Protein AF-A0A139TPR9-F1 (afdb_monomer)

Secondary structure (DSSP, 8-state):
-GGGGTHHHHHHHHHHH-TT-HHHHHHHHHTS--SSSS--HHHHHHHHHHHHHHHHHHHHHHHTTT----HHHHHHHHHHHHHHHHHHHHHHHS-----TTSB---HHHHHHHHHHHHHHHHHHH-SHHHHHHHHHHHHHHHHHHHHHSS-SSTTTSHHHHHHHHHS-B--TTSS--TTSHHHHHHHHHHHHHHHHHHHHHT-TTS-HHHHHHHHHHHHHHHHHHHHHHTTTS---GGGT-HHHHHHHHHHHHHHHHHHHIIIIIS---GGGHHHHHHHHTHHHHHHHHHHS-HHHHHHHHHHHHHTTSGGGHHHHHHHHHHHHHHHHHHHHHHTT-----

Solvent-accessible surface area (backbone atoms only — not comparable to full-atom values): 17329 Å² total; per-residue (Å²): 109,61,61,79,62,40,48,35,60,29,41,41,43,50,19,70,73,38,76,86,38,68,68,41,48,53,54,30,57,33,50,36,70,47,87,56,65,50,84,29,64,46,60,40,60,62,54,38,51,36,21,51,49,17,21,51,46,34,54,56,51,60,74,51,64,84,51,88,71,62,68,64,70,55,49,52,53,40,45,52,39,13,51,51,27,30,55,53,19,26,51,68,58,36,91,71,78,87,46,61,80,39,34,54,66,17,74,41,22,28,46,22,47,8,44,32,54,25,50,49,51,46,71,73,55,72,40,70,69,53,41,51,49,48,24,50,49,44,38,50,50,51,44,50,46,43,68,72,47,45,44,95,47,70,70,51,13,32,56,14,54,48,26,68,74,72,49,66,45,35,43,83,69,72,42,24,35,60,40,24,70,64,26,22,54,39,42,13,26,34,10,35,51,16,23,52,53,30,48,52,72,68,42,82,89,54,56,70,68,61,46,32,50,52,36,36,51,52,10,50,50,32,29,50,51,18,62,74,35,32,90,83,45,53,28,18,60,58,60,35,27,50,27,29,44,30,31,39,46,9,53,41,36,32,53,50,24,50,49,44,43,39,44,72,69,68,56,63,47,78,85,46,52,75,56,48,42,47,62,67,25,48,60,46,54,50,47,47,62,70,74,41,70,56,68,62,53,39,47,76,73,41,45,79,66,26,65,78,39,68,92,46,24,70,38,47,52,35,51,51,41,44,49,51,53,48,51,55,38,43,51,30,52,77,69,70,57,64,63,79,121

Foldseek 3Di:
DLLLLQVLVLLLLVCVLPVVDPVSVLVNVLSDDDPFFDDGVVLLPLLLLLLQLLLVVLVVCVVCVVPPDAVVVVLVVLLVQLVVQQVVQQVLQDVPPVDQAGFSQGSSNLSSLLLSLLSVQCRVVVDLVSLLVLLVVLQVVLQVCQVVQADSDLAGTPQLVQCVVPTGHAAPVRRHHLRDDSNSSLSNSSSSLSNSLSNLVPPPPDDLVRNLVVLLVQLVVLLVVLVVCCVPFTLGSSNSHSSVSSNSSSVSSNVVSVCCCCCVVVVVCPVCVLVVLCVQAVVVLNCCSRPPPLLVVLCVVCVVVLVVPVSCSSSVSSVSSSVVSSVVSVVCVVVVNGDDD

Nearest PDB structures (foldseek):
  8w4a-assembly1_A  TM=7.443E-01  e=6.075E-11  Homo sapiens
  8jkv-assembly1_A  TM=7.499E-01  e=1.733E-10  Homo sapiens
  8vli-assembly1_B  TM=7.394E-01  e=2.353E-10  Homo sapiens
  8vly-assembly1_A  TM=7.367E-01  e=3.059E-10  Homo sapiens
  8vlv-assembly1_A  TM=7.428E-01  e=8.355E-10  Homo sapiens

pLDDT: mean 93.17, std 5.67, range [60.12, 98.75]

Radius of gyration: 20.86 Å; Cα contacts (8 Å, |Δi|>4): 506; chains: 1; bounding box: 56×52×61 Å

Mean predicted aligned error: 4.45 Å

Structure (mmCIF, N/CA/C/O backbone):
data_AF-A0A139TPR9-F1
#
_entry.id   AF-A0A139TPR9-F1
#
loop_
_atom_site.group_PDB
_atom_site.id
_atom_site.type_symbol
_atom_site.label_atom_id
_atom_site.label_alt_id
_atom_site.label_comp_id
_atom_site.label_asym_id
_atom_site.label_entity_id
_atom_site.label_seq_id
_atom_site.pdbx_PDB_ins_code
_atom_site.Cartn_x
_atom_site.Cartn_y
_atom_site.Cartn_z
_atom_site.occupancy
_atom_site.B_iso_or_equiv
_atom_site.auth_seq_id
_atom_site.auth_comp_id
_atom_site.auth_asym_id
_atom_site.auth_atom_id
_atom_site.pdbx_PDB_model_num
ATOM 1 N N . MET A 1 1 ? -1.905 -8.421 -6.288 1.00 76.38 1 MET A N 1
ATOM 2 C CA . MET A 1 1 ? -0.798 -9.403 -6.343 1.00 76.38 1 MET A CA 1
ATOM 3 C C . MET A 1 1 ? -0.236 -9.608 -7.743 1.00 76.38 1 MET A C 1
ATOM 5 O O . MET A 1 1 ? 0.972 -9.638 -7.836 1.00 76.38 1 MET A O 1
ATOM 9 N N . LEU A 1 2 ? -1.039 -9.751 -8.812 1.00 84.88 2 LEU A N 1
ATOM 10 C CA . LEU A 1 2 ? -0.499 -10.003 -10.166 1.00 84.88 2 LEU A CA 1
ATOM 11 C C . LEU A 1 2 ? 0.538 -8.968 -10.622 1.00 84.88 2 LEU A C 1
ATOM 13 O O . LEU A 1 2 ? 1.541 -9.336 -11.213 1.00 84.88 2 LEU A O 1
ATOM 17 N N . VAL A 1 3 ? 0.319 -7.698 -10.279 1.00 85.38 3 VAL A N 1
ATOM 18 C CA . VAL A 1 3 ? 1.281 -6.616 -10.531 1.00 85.38 3 VAL A CA 1
ATOM 19 C C . VAL A 1 3 ? 2.642 -6.895 -9.883 1.00 85.38 3 VAL A C 1
ATOM 21 O O . VAL A 1 3 ? 3.656 -6.710 -10.526 1.00 85.38 3 VAL A O 1
ATOM 24 N N . ILE A 1 4 ? 2.674 -7.455 -8.670 1.00 79.81 4 ILE A N 1
ATOM 25 C CA . ILE A 1 4 ? 3.925 -7.836 -7.985 1.00 79.81 4 ILE A CA 1
ATOM 26 C C . ILE A 1 4 ? 4.607 -9.029 -8.675 1.00 79.81 4 ILE A C 1
ATOM 28 O O . ILE A 1 4 ? 5.814 -9.177 -8.571 1.00 79.81 4 ILE A O 1
ATOM 32 N N . LEU A 1 5 ? 3.849 -9.881 -9.374 1.00 84.44 5 LEU A N 1
ATOM 33 C CA . LEU A 1 5 ? 4.388 -11.051 -10.073 1.00 84.44 5 LEU A CA 1
ATOM 34 C C . LEU A 1 5 ? 4.932 -10.724 -11.477 1.00 84.44 5 LEU A C 1
ATOM 36 O O . LEU A 1 5 ? 5.440 -11.632 -12.132 1.00 84.44 5 LEU A O 1
ATOM 40 N N . GLY A 1 6 ? 4.808 -9.481 -11.961 1.00 86.00 6 GLY A N 1
ATOM 41 C CA . GLY A 1 6 ? 5.282 -9.076 -13.292 1.00 86.00 6 GLY A CA 1
ATOM 42 C C . GLY A 1 6 ? 4.187 -8.740 -14.314 1.00 86.00 6 GLY A C 1
ATOM 43 O O . GLY A 1 6 ? 4.447 -8.743 -15.518 1.00 86.00 6 GLY A O 1
ATOM 44 N N . LEU A 1 7 ? 2.940 -8.489 -13.885 1.00 91.12 7 LEU A N 1
ATOM 45 C CA . LEU A 1 7 ? 1.875 -8.042 -14.802 1.00 91.12 7 LEU A CA 1
ATOM 46 C C . LEU A 1 7 ? 2.172 -6.659 -15.402 1.00 91.12 7 LEU A C 1
ATOM 48 O O . LEU A 1 7 ? 1.801 -6.396 -16.542 1.00 91.12 7 LEU A O 1
ATOM 52 N N . ASP A 1 8 ? 2.846 -5.796 -14.651 1.00 90.81 8 ASP A N 1
ATOM 53 C CA . ASP A 1 8 ? 3.384 -4.523 -15.129 1.00 90.81 8 ASP A CA 1
ATOM 54 C C . ASP A 1 8 ? 4.324 -4.718 -16.325 1.00 90.81 8 ASP A C 1
ATOM 56 O O . ASP A 1 8 ? 4.101 -4.121 -17.378 1.00 90.81 8 ASP A O 1
ATOM 60 N N . ALA A 1 9 ? 5.300 -5.623 -16.204 1.00 91.25 9 ALA A N 1
ATOM 61 C CA . ALA A 1 9 ? 6.226 -5.951 -17.282 1.00 91.25 9 ALA A CA 1
ATOM 62 C C . ALA A 1 9 ? 5.492 -6.499 -18.516 1.00 91.25 9 ALA A C 1
ATOM 64 O O . ALA A 1 9 ? 5.776 -6.081 -19.637 1.00 91.25 9 ALA A O 1
ATOM 65 N N . LEU A 1 10 ? 4.501 -7.379 -18.324 1.00 93.94 10 LEU A N 1
ATOM 66 C CA . LEU A 1 10 ? 3.688 -7.897 -19.427 1.00 93.94 10 LEU A CA 1
ATOM 67 C C . LEU A 1 10 ? 2.938 -6.777 -20.167 1.00 93.94 10 LEU A C 1
ATOM 69 O O . LEU A 1 10 ? 2.945 -6.745 -21.394 1.00 93.94 10 LEU A O 1
ATOM 73 N N . ILE A 1 11 ? 2.302 -5.853 -19.442 1.00 93.50 11 ILE A N 1
ATOM 74 C CA . ILE A 1 11 ? 1.550 -4.742 -20.046 1.00 93.50 11 ILE A CA 1
ATOM 75 C C . ILE A 1 11 ? 2.491 -3.777 -20.780 1.00 93.50 11 ILE A C 1
ATOM 77 O O . ILE A 1 11 ? 2.164 -3.337 -21.882 1.00 93.50 11 ILE A O 1
ATOM 81 N N . LEU A 1 12 ? 3.663 -3.478 -20.211 1.00 92.88 12 LEU A N 1
ATOM 82 C CA . LEU A 1 12 ? 4.682 -2.636 -20.848 1.00 92.88 12 LEU A CA 1
ATOM 83 C C . LEU A 1 12 ? 5.183 -3.247 -22.164 1.00 92.88 12 LEU A C 1
ATOM 85 O O . LEU A 1 12 ? 5.274 -2.549 -23.173 1.00 92.88 12 LEU A O 1
ATOM 89 N N . LEU A 1 13 ? 5.453 -4.555 -22.173 1.00 93.62 13 LEU A N 1
ATOM 90 C CA . LEU A 1 13 ? 5.882 -5.278 -23.373 1.00 93.62 13 LEU A CA 1
ATOM 91 C C . LEU A 1 13 ? 4.759 -5.393 -24.411 1.00 93.62 13 LEU A C 1
ATOM 93 O O . LEU A 1 13 ? 5.006 -5.278 -25.605 1.00 93.62 13 LEU A O 1
ATOM 97 N N . LEU A 1 14 ? 3.506 -5.566 -23.988 1.00 93.12 14 LEU A N 1
ATOM 98 C CA . LEU A 1 14 ? 2.370 -5.535 -24.912 1.00 93.12 14 LEU A CA 1
ATOM 99 C C . LEU A 1 14 ? 2.231 -4.164 -25.582 1.00 93.12 14 LEU A C 1
ATOM 101 O O . LEU A 1 14 ? 2.041 -4.092 -26.796 1.00 93.12 14 LEU A O 1
ATOM 105 N N . ALA A 1 15 ? 2.369 -3.079 -24.820 1.00 92.81 15 ALA A N 1
ATOM 106 C CA . ALA A 1 15 ? 2.318 -1.729 -25.372 1.00 92.81 15 ALA A CA 1
ATOM 107 C C . ALA A 1 15 ? 3.458 -1.468 -26.372 1.00 92.81 15 ALA A C 1
ATOM 109 O O . ALA A 1 15 ? 3.211 -0.876 -27.422 1.00 92.81 15 ALA A O 1
ATOM 110 N N . SER A 1 16 ? 4.672 -1.974 -26.116 1.00 90.81 16 SER A N 1
ATOM 111 C CA . SER A 1 16 ? 5.797 -1.807 -27.049 1.00 90.81 16 SER A CA 1
ATOM 112 C C . SER A 1 16 ? 5.602 -2.548 -28.377 1.00 90.81 16 SER A C 1
ATOM 114 O O . SER A 1 16 ? 6.087 -2.079 -29.404 1.00 90.81 16 SER A O 1
ATOM 116 N N . THR A 1 17 ? 4.843 -3.652 -28.394 1.00 90.12 17 THR A N 1
ATOM 117 C CA . THR A 1 17 ? 4.495 -4.364 -29.641 1.00 90.12 17 THR A CA 1
ATOM 118 C C . THR A 1 17 ? 3.410 -3.674 -30.474 1.00 90.12 17 THR A C 1
ATOM 120 O O . THR A 1 17 ? 3.266 -3.972 -31.658 1.00 90.12 17 THR A O 1
ATOM 123 N N . ALA A 1 18 ? 2.648 -2.745 -29.889 1.00 89.50 18 ALA A N 1
ATOM 124 C CA . ALA A 1 18 ? 1.534 -2.067 -30.551 1.00 89.50 18 ALA A CA 1
ATOM 125 C C . ALA A 1 18 ? 1.497 -0.561 -30.215 1.00 89.50 18 ALA A C 1
ATOM 127 O O . ALA A 1 18 ? 0.523 -0.084 -29.622 1.00 89.50 18 ALA A O 1
ATOM 128 N N . PRO A 1 19 ? 2.512 0.223 -30.631 1.00 85.06 19 PRO A N 1
ATOM 129 C CA . PRO A 1 19 ? 2.660 1.626 -30.231 1.00 85.06 19 PRO A CA 1
ATOM 130 C C . PRO A 1 19 ? 1.518 2.532 -30.716 1.00 85.06 19 PRO A C 1
ATOM 132 O O . PRO A 1 19 ? 1.252 3.561 -30.103 1.00 85.06 19 PRO A O 1
ATOM 135 N N . GLY A 1 20 ? 0.800 2.151 -31.779 1.00 88.56 20 GLY A N 1
ATOM 136 C CA . GLY A 1 20 ? -0.383 2.877 -32.258 1.00 88.56 20 GLY A CA 1
ATOM 137 C C . GLY A 1 20 ? -1.637 2.702 -31.387 1.00 88.56 20 GLY A C 1
ATOM 138 O O . GLY A 1 20 ? -2.635 3.385 -31.607 1.00 88.56 20 GLY A O 1
ATOM 139 N N . ASN A 1 21 ? -1.623 1.800 -30.400 1.00 92.12 21 ASN A N 1
ATOM 140 C CA . ASN A 1 21 ? -2.778 1.533 -29.551 1.00 92.12 21 ASN A CA 1
ATOM 141 C C . ASN A 1 21 ? -2.783 2.443 -28.309 1.00 92.12 21 ASN A C 1
ATOM 143 O O . ASN A 1 21 ? -2.140 2.162 -27.295 1.00 92.12 21 ASN A O 1
ATOM 147 N N . GLY A 1 22 ? -3.571 3.521 -28.366 1.00 92.00 22 GLY A N 1
ATOM 148 C CA . GLY A 1 22 ? -3.694 4.495 -27.274 1.00 92.00 22 GLY A CA 1
ATOM 149 C C . GLY A 1 22 ? -4.135 3.898 -25.928 1.00 92.00 22 GLY A C 1
ATOM 150 O O . GLY A 1 22 ? -3.675 4.349 -24.875 1.00 92.00 22 GLY A O 1
ATOM 151 N N . LEU A 1 23 ? -4.973 2.852 -25.944 1.00 92.31 23 LEU A N 1
ATOM 152 C CA . LEU A 1 23 ? -5.418 2.166 -24.726 1.00 92.31 23 LEU A CA 1
ATOM 153 C C . LEU A 1 23 ? -4.268 1.403 -24.061 1.00 92.31 23 LEU A C 1
ATOM 155 O O . LEU A 1 23 ? -4.086 1.522 -22.849 1.00 92.31 23 LEU A O 1
ATOM 159 N N . LEU A 1 24 ? -3.469 0.663 -24.838 1.00 91.75 24 LEU A N 1
ATOM 160 C CA . LEU A 1 24 ? -2.311 -0.068 -24.310 1.00 91.75 24 LEU A CA 1
ATOM 161 C C . LEU A 1 24 ? -1.246 0.884 -23.765 1.00 91.75 24 LEU A C 1
ATOM 163 O O . LEU A 1 24 ? -0.723 0.649 -22.679 1.00 91.75 24 LEU A O 1
ATOM 167 N N . ASN A 1 25 ? -0.989 1.996 -24.454 1.00 92.62 25 ASN A N 1
ATOM 168 C CA . ASN A 1 25 ? -0.054 3.014 -23.974 1.00 92.62 25 ASN A CA 1
ATOM 169 C C . ASN A 1 25 ? -0.523 3.646 -22.657 1.00 92.62 25 ASN A C 1
ATOM 171 O O . ASN A 1 25 ? 0.267 3.826 -21.732 1.00 92.62 25 ASN A O 1
ATOM 175 N N . THR A 1 26 ? -1.821 3.927 -22.528 1.00 93.75 26 THR A N 1
ATOM 176 C CA . THR A 1 26 ? -2.383 4.459 -21.280 1.00 93.75 26 THR A CA 1
ATOM 177 C C . THR A 1 26 ? -2.287 3.428 -20.153 1.00 93.75 26 THR A C 1
ATOM 179 O O . THR A 1 26 ? -1.910 3.775 -19.033 1.00 93.75 26 THR A O 1
ATOM 182 N N . ALA A 1 27 ? -2.559 2.152 -20.439 1.00 93.50 27 ALA A N 1
ATOM 183 C CA . ALA A 1 27 ? -2.381 1.070 -19.474 1.00 93.50 27 ALA A CA 1
ATOM 184 C C . ALA A 1 27 ? -0.914 0.940 -19.026 1.00 93.50 27 ALA A C 1
ATOM 186 O O . ALA A 1 27 ? -0.654 0.830 -17.830 1.00 93.50 27 ALA A O 1
ATOM 187 N N . ALA A 1 28 ? 0.041 1.029 -19.954 1.00 93.31 28 ALA A N 1
ATOM 188 C CA . ALA A 1 28 ? 1.474 1.011 -19.669 1.00 93.31 28 ALA A CA 1
ATOM 189 C C . ALA A 1 28 ? 1.909 2.175 -18.765 1.00 93.31 28 ALA A C 1
ATOM 191 O O . ALA A 1 28 ? 2.620 1.959 -17.783 1.00 93.31 28 ALA A O 1
ATOM 192 N N . ILE A 1 29 ? 1.417 3.393 -19.017 1.00 93.50 29 ILE A N 1
ATOM 193 C CA . ILE A 1 29 ? 1.677 4.549 -18.144 1.00 93.50 29 ILE A CA 1
ATOM 194 C C . ILE A 1 29 ? 1.190 4.265 -16.717 1.00 93.50 29 ILE A C 1
ATOM 196 O O . ILE A 1 29 ? 1.900 4.550 -15.756 1.00 93.50 29 ILE A O 1
ATOM 200 N N . GLN A 1 30 ? 0.017 3.647 -16.561 1.00 94.88 30 GLN A N 1
ATOM 201 C CA . GLN A 1 30 ? -0.538 3.300 -15.248 1.00 94.88 30 GLN A CA 1
ATOM 202 C C . GLN A 1 30 ? 0.222 2.176 -14.519 1.00 94.88 30 GLN A C 1
ATOM 204 O O . GLN A 1 30 ? 0.040 2.032 -13.310 1.00 94.88 30 GLN A O 1
ATOM 209 N N . MET A 1 31 ? 1.079 1.416 -15.213 1.00 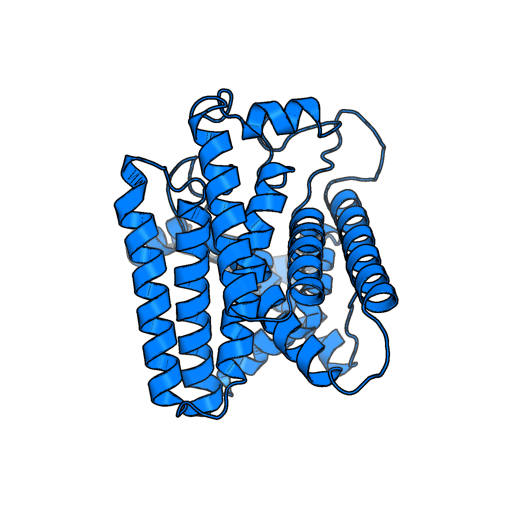94.50 31 MET A N 1
ATOM 210 C CA . MET A 1 31 ? 1.943 0.363 -14.650 1.00 94.50 31 MET A CA 1
ATOM 211 C C . MET A 1 31 ? 3.323 0.865 -14.205 1.00 94.50 31 MET A C 1
ATOM 213 O O . MET A 1 31 ? 4.201 0.072 -13.890 1.00 94.50 31 MET A O 1
ATOM 217 N N . THR A 1 32 ? 3.527 2.179 -14.160 1.00 92.94 32 THR A N 1
ATOM 218 C CA . THR A 1 32 ? 4.769 2.791 -13.672 1.00 92.94 32 THR A CA 1
ATOM 219 C C . THR A 1 32 ? 4.462 3.754 -12.528 1.00 92.94 32 THR A C 1
ATOM 221 O O . THR A 1 32 ? 3.335 4.229 -12.399 1.00 92.94 32 THR A O 1
ATOM 224 N N . HIS A 1 33 ? 5.447 4.039 -11.675 1.00 92.12 33 HIS A N 1
ATOM 225 C CA . HIS A 1 33 ? 5.292 4.992 -10.570 1.00 92.12 33 HIS A CA 1
ATOM 226 C C . HIS A 1 33 ? 5.147 6.434 -11.068 1.00 92.12 33 HIS A C 1
ATOM 228 O O . HIS A 1 33 ? 5.761 6.818 -12.068 1.00 92.12 33 HIS A O 1
ATOM 234 N N . ALA A 1 34 ? 4.371 7.254 -10.352 1.00 92.62 34 ALA A N 1
ATOM 235 C CA . ALA A 1 34 ? 4.445 8.700 -10.526 1.00 92.62 34 ALA A CA 1
ATOM 236 C C . ALA A 1 34 ? 5.874 9.199 -10.231 1.00 92.62 34 ALA A C 1
ATOM 238 O O . ALA A 1 34 ? 6.587 8.639 -9.391 1.00 92.62 34 ALA A O 1
ATOM 239 N N . GLY A 1 35 ? 6.303 10.253 -10.933 1.00 91.62 35 GLY A N 1
ATOM 240 C CA . GLY A 1 35 ? 7.663 10.786 -10.813 1.00 91.62 35 GLY A CA 1
ATOM 241 C C . GLY A 1 35 ? 7.981 11.221 -9.382 1.00 91.62 35 GLY A C 1
ATOM 242 O O . GLY A 1 35 ? 8.857 10.645 -8.739 1.00 91.62 35 GLY A O 1
ATOM 243 N N . TRP A 1 36 ? 7.233 12.187 -8.854 1.00 94.44 36 TRP A N 1
ATOM 244 C CA . TRP A 1 36 ? 7.321 12.610 -7.454 1.00 94.44 36 TRP A CA 1
ATOM 245 C C . TRP A 1 36 ? 5.927 12.908 -6.905 1.00 94.44 36 TRP A C 1
ATOM 247 O O . TRP A 1 36 ? 5.408 12.138 -6.097 1.00 94.44 36 TRP A O 1
ATOM 257 N N . GLN A 1 37 ? 5.301 13.957 -7.438 1.00 95.94 37 GLN A N 1
ATOM 258 C CA . GLN A 1 37 ? 3.889 14.261 -7.241 1.00 95.94 37 GLN A CA 1
ATOM 259 C C . GLN A 1 37 ? 3.026 13.519 -8.266 1.00 95.94 37 GLN A C 1
ATOM 261 O O . GLN A 1 37 ? 3.431 13.296 -9.412 1.00 95.94 37 GLN A O 1
ATOM 266 N N . GLY A 1 38 ? 1.823 13.156 -7.836 1.00 95.38 38 GLY A N 1
ATOM 267 C CA . GLY A 1 38 ? 0.795 12.520 -8.640 1.00 95.38 38 GLY A CA 1
ATOM 268 C C . GLY A 1 38 ? 0.455 11.119 -8.151 1.00 95.38 38 GLY A C 1
ATOM 269 O O . GLY A 1 38 ? 1.043 10.580 -7.212 1.00 95.38 38 GLY A O 1
ATOM 270 N N . LEU A 1 39 ? -0.526 10.523 -8.822 1.00 95.81 39 LEU A N 1
ATOM 271 C CA . LEU A 1 39 ? -1.040 9.204 -8.489 1.00 95.81 39 LEU A CA 1
ATOM 272 C C . LEU A 1 39 ? -1.213 8.372 -9.757 1.00 95.81 39 LEU A C 1
ATOM 274 O O . LEU A 1 39 ? -1.944 8.765 -10.667 1.00 95.81 39 LEU A O 1
ATOM 278 N N . ARG A 1 40 ? -0.570 7.205 -9.802 1.00 95.12 40 ARG A N 1
ATOM 279 C CA . ARG A 1 40 ? -0.809 6.170 -10.817 1.00 95.12 40 ARG A CA 1
ATOM 280 C C . ARG A 1 40 ? -1.377 4.912 -10.169 1.00 95.12 40 ARG A C 1
ATOM 282 O O . ARG A 1 40 ? -1.227 4.695 -8.967 1.00 95.12 40 ARG A O 1
ATOM 289 N N . LEU A 1 41 ? -2.009 4.046 -10.961 1.00 93.94 41 LEU A N 1
ATOM 290 C CA . LEU A 1 41 ? -2.560 2.778 -10.465 1.00 93.94 41 LEU A CA 1
ATOM 291 C C . LEU A 1 41 ? -1.494 1.928 -9.755 1.00 93.94 41 LEU A C 1
ATOM 293 O O . LEU A 1 41 ? -1.770 1.327 -8.715 1.00 93.94 41 LEU A O 1
ATOM 297 N N . TYR A 1 42 ? -0.270 1.918 -10.285 1.00 94.06 42 TYR A N 1
ATOM 298 C CA . TYR A 1 42 ? 0.857 1.202 -9.695 1.00 94.06 42 TYR A CA 1
ATOM 299 C C . TYR A 1 42 ? 1.205 1.692 -8.274 1.00 94.06 42 TYR A C 1
ATOM 301 O O . TYR A 1 42 ? 1.541 0.888 -7.403 1.00 94.06 42 TYR A O 1
ATOM 309 N N . ASP A 1 43 ? 1.028 2.988 -7.985 1.00 94.81 43 ASP A N 1
ATOM 310 C CA . ASP A 1 43 ? 1.286 3.574 -6.661 1.00 94.81 43 ASP A CA 1
ATOM 311 C C . ASP A 1 43 ? 0.312 3.075 -5.583 1.00 94.81 43 ASP A C 1
ATOM 313 O O . ASP A 1 43 ? 0.648 3.089 -4.399 1.00 94.81 43 ASP A O 1
ATOM 317 N N . LEU A 1 44 ? -0.871 2.594 -5.983 1.00 95.62 44 LEU A N 1
ATOM 318 C CA . LEU A 1 44 ? -1.929 2.119 -5.088 1.00 95.62 44 LEU A CA 1
ATOM 319 C C . LEU A 1 44 ? -1.793 0.646 -4.698 1.00 95.62 44 LEU A C 1
ATOM 321 O O . LEU A 1 44 ? -2.375 0.230 -3.695 1.00 95.62 44 LEU A O 1
ATOM 325 N N . VAL A 1 45 ? -1.017 -0.149 -5.445 1.00 92.62 45 VAL A N 1
ATOM 326 C CA . VAL A 1 45 ? -0.879 -1.597 -5.208 1.00 92.62 45 VAL A CA 1
ATOM 327 C C . VAL A 1 45 ? -0.439 -1.874 -3.773 1.00 92.62 45 VAL A C 1
ATOM 329 O O . VAL A 1 45 ? -1.033 -2.709 -3.095 1.00 92.62 45 VAL A O 1
ATOM 332 N N . PHE A 1 46 ? 0.574 -1.150 -3.303 1.00 91.56 46 PHE A N 1
ATOM 333 C CA . PHE A 1 46 ? 1.131 -1.306 -1.965 1.00 91.56 46 PHE A CA 1
ATOM 334 C C . PHE A 1 46 ? 0.210 -0.782 -0.839 1.00 91.56 46 PHE A C 1
ATOM 336 O O . PHE A 1 46 ? -0.104 -1.559 0.066 1.00 91.56 46 PHE A O 1
ATOM 343 N N . PRO A 1 47 ? -0.306 0.462 -0.890 1.00 96.00 47 PRO A N 1
ATOM 344 C CA . PRO A 1 47 ? -1.276 0.972 0.082 1.00 96.00 47 PRO A CA 1
ATOM 345 C C . PRO A 1 47 ? -2.528 0.101 0.250 1.00 96.00 47 PRO A C 1
ATOM 347 O O . PRO A 1 47 ? -2.997 -0.096 1.373 1.00 96.00 47 PRO A O 1
ATOM 350 N N . VAL A 1 48 ? -3.046 -0.483 -0.838 1.00 96.12 48 VAL A N 1
ATOM 351 C CA . VAL A 1 48 ? -4.196 -1.399 -0.770 1.00 96.12 48 VAL A CA 1
ATOM 352 C C . VAL A 1 48 ? -3.890 -2.604 0.132 1.00 96.12 48 VAL A C 1
ATOM 354 O O . VAL A 1 48 ? -4.777 -3.055 0.855 1.00 96.12 48 VAL A O 1
ATOM 357 N N . PHE A 1 49 ? -2.647 -3.104 0.179 1.00 94.00 49 PHE A N 1
ATOM 358 C CA . PHE A 1 49 ? -2.278 -4.175 1.117 1.00 94.00 49 PHE A CA 1
ATOM 359 C C . PHE A 1 49 ? -2.372 -3.747 2.572 1.00 94.00 49 PHE A C 1
ATOM 361 O O . PHE A 1 49 ? -2.904 -4.503 3.384 1.00 94.00 49 PHE A O 1
ATOM 368 N N . VAL A 1 50 ? -1.897 -2.545 2.897 1.00 97.56 50 VAL A N 1
ATOM 369 C CA . VAL A 1 50 ? -1.985 -1.994 4.257 1.00 97.56 50 VAL A CA 1
ATOM 370 C C . VAL A 1 50 ? -3.453 -1.839 4.664 1.00 97.56 50 VAL A C 1
ATOM 372 O O . VAL A 1 50 ? -3.854 -2.268 5.747 1.00 97.56 50 VAL A O 1
ATOM 375 N N . PHE A 1 51 ? -4.289 -1.319 3.764 1.00 98.50 51 PHE A N 1
ATOM 376 C CA . PHE A 1 51 ? -5.725 -1.185 4.000 1.00 98.50 51 PHE A CA 1
ATOM 377 C C . PHE A 1 51 ? -6.406 -2.547 4.221 1.00 98.50 51 PHE A C 1
ATOM 379 O O . PHE A 1 51 ? -7.105 -2.750 5.215 1.00 98.50 51 PHE A O 1
ATOM 386 N N . ILE A 1 52 ? -6.172 -3.528 3.343 1.00 96.69 52 ILE A N 1
ATOM 387 C CA . ILE A 1 52 ? -6.762 -4.871 3.462 1.00 96.69 52 ILE A CA 1
ATOM 388 C C . ILE A 1 52 ? -6.214 -5.640 4.675 1.00 96.69 52 ILE A C 1
ATOM 390 O O . ILE A 1 52 ? -6.945 -6.434 5.277 1.00 96.69 52 ILE A O 1
ATOM 394 N N . ALA A 1 53 ? -4.970 -5.396 5.096 1.00 95.75 53 ALA A N 1
ATOM 395 C CA . ALA A 1 53 ? -4.439 -5.925 6.350 1.00 95.75 53 ALA A CA 1
ATOM 396 C C . ALA A 1 53 ? -5.233 -5.392 7.556 1.00 95.75 53 ALA A C 1
ATOM 398 O O . ALA A 1 53 ? -5.619 -6.177 8.425 1.00 95.75 53 ALA A O 1
ATOM 399 N N . GLY A 1 54 ? -5.577 -4.100 7.555 1.00 97.25 54 GLY A N 1
ATOM 400 C CA . GLY A 1 54 ? -6.493 -3.495 8.525 1.00 97.25 54 GLY A CA 1
ATOM 401 C C . GLY A 1 54 ? -7.890 -4.124 8.509 1.00 97.25 54 GLY A C 1
ATOM 402 O O . GLY A 1 54 ? -8.411 -4.514 9.558 1.00 97.25 54 GLY A O 1
ATOM 403 N N . VAL A 1 55 ? -8.474 -4.315 7.319 1.00 97.50 55 VAL A N 1
ATOM 404 C CA . VAL A 1 55 ? -9.764 -5.015 7.150 1.00 97.50 55 VAL A CA 1
ATOM 405 C C . VAL A 1 55 ? -9.687 -6.410 7.770 1.00 97.50 55 VAL A C 1
ATOM 407 O O . VAL A 1 55 ? -10.509 -6.758 8.615 1.00 97.50 55 VAL A O 1
ATOM 410 N N . SER A 1 56 ? -8.662 -7.187 7.423 1.00 94.44 56 SER A N 1
ATOM 411 C CA . SER A 1 56 ? -8.447 -8.552 7.923 1.00 94.44 56 SER A CA 1
ATOM 412 C C . SER A 1 56 ? -8.276 -8.593 9.443 1.00 94.44 56 SER A C 1
ATOM 414 O O . SER A 1 56 ? -8.799 -9.490 10.109 1.00 94.44 56 SER A O 1
ATOM 416 N N . MET A 1 57 ? -7.592 -7.598 10.014 1.00 93.56 57 MET A N 1
ATOM 417 C CA . MET A 1 57 ? -7.427 -7.453 11.458 1.00 93.56 57 MET A CA 1
ATOM 418 C C . MET A 1 57 ? -8.771 -7.267 12.169 1.00 93.56 57 MET A C 1
ATOM 420 O O . MET A 1 57 ? -8.974 -7.849 13.233 1.00 93.56 57 MET A O 1
ATOM 424 N N . SER A 1 58 ? -9.712 -6.522 11.579 1.00 94.31 58 SER A N 1
ATOM 425 C CA . SER A 1 58 ? -11.046 -6.341 12.167 1.00 94.31 58 SER A CA 1
ATOM 426 C C . SER A 1 58 ? -11.813 -7.660 12.307 1.00 94.31 58 SER A C 1
ATOM 428 O O . SER A 1 58 ? -12.437 -7.888 13.341 1.00 94.31 58 SER A O 1
ATOM 430 N N . PHE A 1 59 ? -11.722 -8.558 11.319 1.00 92.06 59 PHE A N 1
ATOM 431 C CA . PHE A 1 59 ? -12.336 -9.889 11.376 1.00 92.06 59 PHE A CA 1
ATOM 432 C C . PHE A 1 59 ? -11.594 -10.811 12.349 1.00 92.06 59 PHE A C 1
ATOM 434 O O . PHE A 1 59 ? -12.215 -11.547 13.115 1.00 92.06 59 PHE A O 1
ATOM 441 N N . SER A 1 60 ? -10.257 -10.754 12.359 1.00 88.75 60 SER A N 1
ATOM 442 C CA . SER A 1 60 ? -9.447 -11.550 13.284 1.00 88.75 60 SER A CA 1
ATOM 443 C C . SER A 1 60 ? -9.735 -11.188 14.739 1.00 88.75 60 SER A C 1
ATOM 445 O O . SER A 1 60 ? -9.839 -12.082 15.570 1.00 88.75 60 SER A O 1
ATOM 447 N N . LEU A 1 61 ? -9.867 -9.902 15.067 1.00 84.25 61 LEU A N 1
ATOM 448 C CA . LEU A 1 61 ? -10.143 -9.462 16.435 1.00 84.25 61 LEU A CA 1
ATOM 449 C C . LEU A 1 61 ? -11.577 -9.773 16.869 1.00 84.25 61 LEU A C 1
ATOM 451 O O . LEU A 1 61 ? -11.772 -10.178 18.011 1.00 84.25 61 LEU A O 1
ATOM 455 N N . ALA A 1 62 ? -12.556 -9.647 15.968 1.00 82.62 62 ALA A N 1
ATOM 456 C CA . ALA A 1 62 ? -13.942 -10.011 16.257 1.00 82.62 62 ALA A CA 1
ATOM 457 C C . ALA A 1 62 ? -14.094 -11.506 16.581 1.00 82.62 62 ALA A C 1
ATOM 459 O O . ALA A 1 62 ? -14.801 -11.860 17.517 1.00 82.62 62 ALA A O 1
ATOM 460 N N . ARG A 1 63 ? -13.368 -12.382 15.871 1.00 77.56 63 ARG A N 1
ATOM 461 C CA . ARG A 1 63 ? -13.393 -13.835 16.112 1.00 77.56 63 ARG A CA 1
ATOM 462 C C . ARG A 1 63 ? -12.8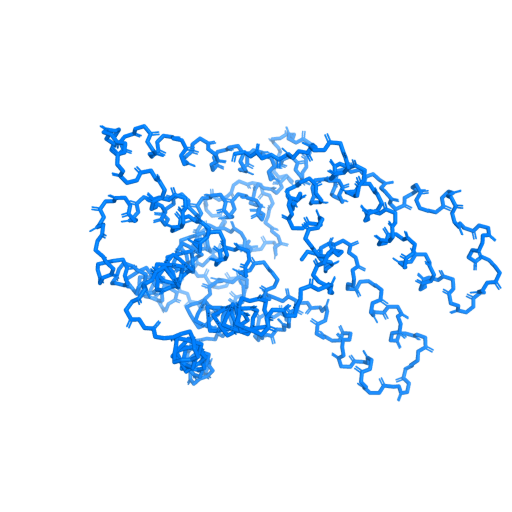86 -14.246 17.500 1.00 77.56 63 ARG A C 1
ATOM 464 O O . ARG A 1 63 ? -13.310 -15.273 18.009 1.00 77.56 63 ARG A O 1
ATOM 471 N N . HIS A 1 64 ? -11.987 -13.464 18.094 1.00 69.75 64 HIS A N 1
ATOM 472 C CA . HIS A 1 64 ? -11.386 -13.753 19.402 1.00 69.75 64 HIS A CA 1
ATOM 473 C C . HIS A 1 64 ? -11.915 -12.786 20.478 1.00 69.75 64 HIS A C 1
ATOM 475 O O . HIS A 1 64 ? -11.243 -12.533 21.478 1.00 69.75 64 HIS A O 1
ATOM 481 N N . ALA A 1 65 ? -13.089 -12.177 20.275 1.00 65.44 65 ALA A N 1
ATOM 482 C CA . ALA A 1 65 ? -13.675 -11.246 21.241 1.00 65.44 65 ALA A CA 1
ATOM 483 C C . ALA A 1 65 ? -14.047 -11.932 22.570 1.00 65.44 65 ALA A C 1
ATOM 485 O O . ALA A 1 65 ? -13.926 -11.304 23.620 1.00 65.44 65 ALA A O 1
ATOM 486 N N . ASP A 1 66 ? -14.404 -13.218 22.514 1.00 60.12 66 ASP A N 1
ATOM 487 C CA . ASP A 1 66 ? -14.835 -14.020 23.668 1.00 60.12 66 ASP A CA 1
ATOM 488 C C . ASP A 1 66 ? -13.668 -14.660 24.441 1.00 60.12 66 ASP A C 1
ATOM 490 O O . ASP A 1 66 ? -13.839 -15.184 25.544 1.00 60.12 66 ASP A O 1
ATOM 494 N N . GLU A 1 67 ? -12.449 -14.604 23.898 1.00 64.50 67 GLU A N 1
ATOM 495 C CA . GLU A 1 67 ? -11.266 -15.107 24.591 1.00 64.50 67 GLU A CA 1
ATOM 496 C C . GLU A 1 67 ? -10.852 -14.145 25.710 1.00 64.50 67 GLU A C 1
ATOM 498 O O . GLU A 1 67 ? -10.474 -13.000 25.457 1.00 64.50 67 GLU A O 1
ATOM 503 N N . LYS A 1 68 ? -10.822 -14.643 26.955 1.00 62.50 68 LYS A N 1
ATOM 504 C CA . LYS A 1 68 ? -10.400 -13.912 28.172 1.00 62.50 68 LYS A CA 1
ATOM 505 C C . LYS A 1 68 ? -8.924 -13.467 28.181 1.00 62.50 68 LYS A C 1
ATOM 507 O O . LYS A 1 68 ? -8.416 -13.018 29.205 1.00 62.50 68 LYS A O 1
ATOM 512 N N . THR A 1 69 ? -8.205 -13.587 27.068 1.00 69.31 69 THR A N 1
ATOM 513 C CA . THR A 1 69 ? -6.834 -13.082 26.935 1.00 69.31 69 THR A CA 1
ATOM 514 C C . THR A 1 69 ? -6.825 -11.555 26.986 1.00 69.31 69 THR A C 1
ATOM 516 O O . THR A 1 69 ? -7.461 -10.904 26.155 1.00 69.31 69 THR A O 1
ATOM 519 N N . GLY A 1 70 ? -6.073 -10.982 27.927 1.00 75.12 70 GLY A N 1
ATOM 520 C CA . GLY A 1 70 ? -5.841 -9.538 27.996 1.00 75.12 70 GLY A CA 1
ATOM 521 C C . GLY A 1 70 ? -5.125 -8.972 26.753 1.00 75.12 70 GLY A C 1
ATOM 522 O O . GLY A 1 70 ? -4.661 -9.724 25.890 1.00 75.12 70 GLY A O 1
ATOM 523 N N . PRO A 1 71 ? -4.993 -7.636 26.644 1.00 81.31 71 PRO A N 1
ATOM 524 C CA . PRO A 1 71 ? -4.374 -6.991 25.484 1.00 81.31 71 PRO A CA 1
ATOM 525 C C . PRO A 1 71 ? -2.876 -7.309 25.335 1.00 81.31 71 PRO A C 1
ATOM 527 O O . PRO A 1 71 ? -2.384 -7.351 24.212 1.00 81.31 71 PRO A O 1
ATOM 530 N N . GLY A 1 72 ? -2.161 -7.588 26.433 1.00 86.12 72 GLY A N 1
ATOM 531 C CA . GLY A 1 72 ? -0.706 -7.812 26.444 1.00 86.12 72 GLY A CA 1
ATOM 532 C C . GLY A 1 72 ? -0.222 -8.917 25.491 1.00 86.12 72 GLY A C 1
ATOM 533 O O . GLY A 1 72 ? 0.533 -8.618 24.566 1.00 86.12 72 GLY A O 1
ATOM 534 N N . PRO A 1 73 ? -0.686 -10.176 25.627 1.00 88.56 73 PRO A N 1
ATOM 535 C CA . PRO A 1 73 ? -0.301 -11.260 24.717 1.00 88.56 73 PRO A CA 1
ATOM 536 C C . PRO A 1 73 ? -0.634 -10.980 23.244 1.00 88.56 73 PRO A C 1
ATOM 538 O O . PRO A 1 73 ? 0.104 -11.384 22.344 1.00 88.56 73 PRO A O 1
ATOM 541 N N . ARG A 1 74 ? -1.732 -10.256 22.981 1.00 88.25 74 ARG A N 1
ATOM 542 C CA . ARG A 1 74 ? -2.136 -9.865 21.621 1.00 88.25 74 ARG A CA 1
ATOM 543 C C . ARG A 1 74 ? -1.185 -8.824 21.037 1.00 88.25 74 ARG A C 1
ATOM 545 O O . ARG A 1 74 ? -0.770 -8.974 19.892 1.00 88.25 74 ARG A O 1
ATOM 552 N N . LEU A 1 75 ? -0.802 -7.820 21.828 1.00 91.56 75 LEU A N 1
ATOM 553 C CA . LEU A 1 75 ? 0.196 -6.821 21.444 1.00 91.56 75 LEU A CA 1
ATOM 554 C C . LEU A 1 75 ? 1.545 -7.478 21.154 1.00 91.56 75 LEU A C 1
ATOM 556 O O . LEU A 1 75 ? 2.110 -7.242 20.090 1.00 91.56 75 LEU A O 1
ATOM 560 N N . LEU A 1 76 ? 2.015 -8.366 22.036 1.00 92.75 76 LEU A N 1
ATOM 561 C CA . LEU A 1 76 ? 3.269 -9.091 21.830 1.00 92.75 76 LEU A CA 1
ATOM 562 C C . LEU A 1 76 ? 3.250 -9.890 20.521 1.00 92.75 76 LEU A C 1
ATOM 564 O O . LEU A 1 76 ? 4.214 -9.855 19.762 1.00 92.75 76 LEU A O 1
ATOM 568 N N . LYS A 1 77 ? 2.141 -10.577 20.217 1.00 91.56 77 LYS A N 1
ATOM 569 C CA . LYS A 1 77 ? 1.988 -11.328 18.963 1.00 91.56 77 LYS A CA 1
ATOM 570 C C . LYS A 1 77 ? 2.050 -10.417 17.734 1.00 91.56 77 LYS A C 1
ATOM 572 O O . LYS A 1 77 ? 2.706 -10.765 16.754 1.00 91.56 77 LYS A O 1
ATOM 577 N N . ILE A 1 78 ? 1.385 -9.263 17.785 1.00 93.69 78 ILE A N 1
ATOM 578 C CA . ILE A 1 78 ? 1.367 -8.284 16.691 1.00 93.69 78 ILE A CA 1
ATOM 579 C C . ILE A 1 78 ? 2.769 -7.704 16.455 1.00 93.69 78 ILE A C 1
ATOM 581 O O . ILE A 1 78 ? 3.236 -7.690 15.317 1.00 93.69 78 ILE A O 1
ATOM 585 N N . TRP A 1 79 ? 3.464 -7.288 17.515 1.00 96.44 79 TRP A N 1
ATOM 586 C CA . TRP A 1 79 ? 4.812 -6.728 17.410 1.00 96.44 79 TRP A CA 1
ATOM 587 C C . TRP A 1 79 ? 5.857 -7.776 17.026 1.00 96.44 79 TRP A C 1
ATOM 589 O O . TRP A 1 79 ? 6.689 -7.496 16.173 1.00 96.44 79 TRP A O 1
ATOM 599 N N . LYS A 1 80 ? 5.758 -9.018 17.524 1.00 96.06 80 LYS A N 1
ATOM 600 C CA . LYS A 1 80 ? 6.607 -10.132 17.065 1.00 96.06 80 LYS A CA 1
ATOM 601 C C . LYS A 1 80 ? 6.467 -10.357 15.560 1.00 96.06 80 LYS A C 1
ATOM 603 O O . LYS A 1 80 ? 7.465 -10.514 14.863 1.00 96.06 80 LYS A O 1
ATOM 608 N N . ARG A 1 81 ? 5.233 -10.351 15.046 1.00 94.69 81 ARG A N 1
ATOM 609 C CA . ARG A 1 81 ? 4.974 -10.464 13.605 1.00 94.69 81 ARG A CA 1
ATOM 610 C C . ARG A 1 81 ? 5.574 -9.288 12.830 1.00 94.69 81 ARG A C 1
ATOM 612 O O . ARG A 1 81 ? 6.164 -9.510 11.778 1.00 94.69 81 ARG A O 1
ATOM 619 N N . ALA A 1 82 ? 5.446 -8.062 13.339 1.00 96.75 82 ALA A N 1
ATOM 620 C CA . ALA A 1 82 ? 6.054 -6.887 12.720 1.00 96.75 82 ALA A CA 1
ATOM 621 C C . ALA A 1 82 ? 7.582 -6.993 12.671 1.00 96.75 82 ALA A C 1
ATOM 623 O O . ALA A 1 82 ? 8.158 -6.781 11.609 1.00 96.75 82 ALA A O 1
ATOM 624 N N . SER A 1 83 ? 8.229 -7.415 13.760 1.00 96.88 83 SER A N 1
ATOM 625 C CA . SER A 1 83 ? 9.677 -7.646 13.798 1.00 96.88 83 SER A CA 1
ATOM 626 C C . SER A 1 83 ? 10.121 -8.702 12.783 1.00 96.88 83 SER A C 1
ATOM 628 O O . SER A 1 83 ? 11.103 -8.492 12.078 1.00 96.88 83 SER A O 1
ATOM 630 N N . LEU A 1 84 ? 9.378 -9.807 12.642 1.00 96.06 84 LEU A N 1
ATOM 631 C CA . LEU A 1 84 ? 9.671 -10.825 11.625 1.00 96.06 84 LEU A CA 1
ATOM 632 C C . LEU A 1 84 ? 9.538 -10.274 10.199 1.00 96.06 84 LEU A C 1
ATOM 634 O O . LEU A 1 84 ? 10.361 -10.595 9.349 1.00 96.06 84 LEU A O 1
ATOM 638 N N . LEU A 1 85 ? 8.536 -9.429 9.935 1.00 95.75 85 LEU A N 1
ATOM 639 C CA . LEU A 1 85 ? 8.376 -8.777 8.632 1.00 95.75 85 LEU A CA 1
ATOM 640 C C . LEU A 1 85 ? 9.488 -7.763 8.345 1.00 95.75 85 LEU A C 1
ATOM 642 O O . LEU A 1 85 ? 9.944 -7.692 7.209 1.00 95.75 85 LEU A O 1
ATOM 646 N N . VAL A 1 86 ? 9.957 -7.024 9.354 1.00 95.62 86 VAL A N 1
ATOM 647 C CA . VAL A 1 86 ? 11.113 -6.124 9.223 1.00 95.62 86 VAL A CA 1
ATOM 648 C C . VAL A 1 86 ? 12.368 -6.916 8.858 1.00 95.62 86 VAL A C 1
ATOM 650 O O . VAL A 1 86 ? 13.004 -6.601 7.858 1.00 95.62 86 VAL A O 1
ATOM 653 N N . LEU A 1 87 ? 12.679 -7.986 9.600 1.00 94.69 87 LEU A N 1
ATOM 654 C CA . LEU A 1 87 ? 13.846 -8.836 9.329 1.00 94.69 87 LEU A CA 1
ATOM 655 C C . LEU A 1 87 ? 13.783 -9.475 7.937 1.00 94.69 87 LEU A C 1
ATOM 657 O O . LEU A 1 87 ? 14.765 -9.487 7.200 1.00 94.69 87 LEU A O 1
ATOM 661 N N . LEU A 1 88 ? 12.609 -9.974 7.555 1.00 94.31 88 LEU A N 1
ATOM 662 C CA . LEU A 1 88 ? 12.392 -10.570 6.244 1.00 94.31 88 LEU A CA 1
ATOM 663 C C . LEU A 1 88 ? 12.493 -9.532 5.116 1.00 94.31 88 LEU A C 1
ATOM 665 O O . LEU A 1 88 ? 12.999 -9.836 4.042 1.00 94.31 88 LEU A O 1
ATOM 669 N N . GLY A 1 89 ? 12.033 -8.305 5.356 1.00 93.94 89 GLY A N 1
ATOM 670 C CA . GLY A 1 89 ? 12.173 -7.201 4.415 1.00 93.94 89 GLY A CA 1
ATOM 671 C C . GLY A 1 89 ? 13.623 -6.745 4.240 1.00 93.94 89 GLY A C 1
ATOM 672 O O . GLY A 1 89 ? 14.040 -6.497 3.113 1.00 93.94 89 GLY A O 1
ATOM 673 N N . MET A 1 90 ? 14.411 -6.717 5.319 1.00 93.44 90 MET A N 1
ATOM 674 C CA . MET A 1 90 ? 15.858 -6.476 5.247 1.00 93.44 90 MET A CA 1
ATOM 675 C C . MET A 1 90 ? 16.565 -7.561 4.425 1.00 93.44 90 MET A C 1
ATOM 677 O O . MET A 1 90 ? 17.379 -7.232 3.568 1.00 93.44 90 MET A O 1
ATOM 681 N N . LEU A 1 91 ? 16.206 -8.837 4.622 1.00 93.38 91 LEU A N 1
ATOM 682 C CA . LEU A 1 91 ? 16.745 -9.957 3.838 1.00 93.38 91 LEU A CA 1
ATOM 683 C C . LEU A 1 91 ? 16.403 -9.845 2.343 1.00 93.38 91 LEU A C 1
ATOM 685 O O . LEU A 1 91 ? 17.194 -10.230 1.490 1.00 93.38 91 LEU A O 1
ATOM 689 N N . VAL A 1 92 ? 15.217 -9.330 2.014 1.00 91.25 92 VAL A N 1
ATOM 690 C CA . VAL A 1 92 ? 14.813 -9.113 0.617 1.00 91.25 92 VAL A CA 1
ATOM 691 C C . VAL A 1 92 ? 15.615 -7.989 -0.040 1.00 91.25 92 VAL A C 1
ATOM 693 O O . VAL A 1 92 ? 15.910 -8.073 -1.228 1.00 91.25 92 VAL A O 1
ATOM 696 N N . ASN A 1 93 ? 15.983 -6.954 0.712 1.00 91.00 93 ASN A N 1
ATOM 697 C CA . ASN A 1 93 ? 16.754 -5.831 0.182 1.00 91.00 93 ASN A CA 1
ATOM 698 C C . ASN A 1 93 ? 18.258 -6.115 0.061 1.00 91.00 93 ASN A C 1
ATOM 700 O O . ASN A 1 93 ? 18.953 -5.386 -0.644 1.00 91.00 93 ASN A O 1
ATOM 704 N N . GLY A 1 94 ? 18.783 -7.126 0.755 1.00 88.12 94 GLY A N 1
ATOM 705 C CA . GLY A 1 94 ? 20.206 -7.436 0.718 1.00 88.12 94 GLY A CA 1
ATOM 706 C C . GLY A 1 94 ? 20.606 -8.617 1.603 1.00 88.12 94 GLY A C 1
ATOM 707 O O . GLY A 1 94 ? 19.796 -9.144 2.364 1.00 88.12 94 GLY A O 1
ATOM 708 N N . PRO A 1 95 ? 21.885 -9.024 1.557 1.00 85.12 95 PRO A N 1
ATOM 709 C CA . PRO A 1 95 ? 22.382 -10.236 2.211 1.00 85.12 95 PRO A CA 1
ATOM 710 C C . PRO A 1 95 ? 22.516 -10.125 3.739 1.00 85.12 95 PRO A C 1
ATOM 712 O O . PRO A 1 95 ? 23.159 -10.975 4.346 1.00 85.12 95 PRO A O 1
ATOM 715 N N . LEU A 1 96 ? 21.948 -9.086 4.366 1.00 85.75 96 LEU A N 1
ATOM 716 C CA . LEU A 1 96 ? 22.164 -8.758 5.780 1.00 85.75 96 LEU A CA 1
ATOM 717 C C . LEU A 1 96 ? 23.659 -8.563 6.096 1.00 85.75 96 LEU A C 1
ATOM 719 O O . LEU A 1 96 ? 24.157 -9.054 7.103 1.00 85.75 96 LEU A O 1
ATOM 723 N N . ALA A 1 97 ? 24.385 -7.864 5.216 1.00 83.50 97 ALA A N 1
ATOM 724 C CA . ALA A 1 97 ? 25.816 -7.595 5.392 1.00 83.50 97 ALA A CA 1
ATOM 725 C C . ALA A 1 97 ? 26.113 -6.535 6.469 1.00 83.50 97 ALA A C 1
ATOM 727 O O . ALA A 1 97 ? 27.269 -6.367 6.842 1.00 83.50 97 ALA A O 1
ATOM 728 N N . TRP A 1 98 ? 25.082 -5.842 6.969 1.00 86.38 98 TRP A N 1
ATOM 729 C CA . TRP A 1 98 ? 25.195 -4.775 7.971 1.00 86.38 98 TRP A CA 1
ATOM 730 C C . TRP A 1 98 ? 26.156 -3.650 7.552 1.00 86.38 98 TRP A C 1
ATOM 732 O O . TRP A 1 98 ? 26.925 -3.140 8.361 1.00 86.38 98 TRP A O 1
ATOM 742 N N . THR A 1 99 ? 26.138 -3.293 6.266 1.00 88.00 99 THR A N 1
ATOM 743 C CA . THR A 1 99 ? 26.992 -2.256 5.672 1.00 88.00 99 THR A CA 1
ATOM 744 C C . THR A 1 99 ? 26.228 -0.955 5.438 1.00 88.00 99 THR A C 1
ATOM 746 O O . THR A 1 99 ? 24.994 -0.937 5.447 1.00 88.00 99 THR A O 1
ATOM 749 N N . GLU A 1 100 ? 26.972 0.121 5.174 1.00 85.12 100 GLU A N 1
ATOM 750 C CA . GLU A 1 100 ? 26.417 1.430 4.797 1.00 85.12 100 GLU A CA 1
ATOM 751 C C . GLU A 1 100 ? 25.745 1.417 3.411 1.00 85.12 100 GLU A C 1
ATOM 753 O O . GLU A 1 100 ? 24.864 2.218 3.124 1.00 85.12 100 GLU A O 1
ATOM 758 N N . ASP A 1 101 ? 26.089 0.462 2.546 1.00 86.50 101 ASP A N 1
ATOM 759 C CA . ASP A 1 101 ? 25.457 0.344 1.225 1.00 86.50 101 ASP A CA 1
ATOM 760 C C . ASP A 1 101 ? 24.109 -0.390 1.277 1.00 86.50 101 ASP A C 1
ATOM 762 O O . ASP A 1 101 ? 23.329 -0.361 0.320 1.00 86.50 101 ASP A O 1
ATOM 766 N N . MET A 1 102 ? 23.814 -1.074 2.386 1.00 91.50 102 MET A N 1
ATOM 767 C CA . MET A 1 102 ? 22.595 -1.858 2.520 1.00 91.50 102 MET A CA 1
ATOM 768 C C . MET A 1 102 ? 21.391 -0.958 2.807 1.00 91.50 102 MET A C 1
ATOM 770 O O . MET A 1 102 ? 21.427 -0.102 3.686 1.00 91.50 102 MET A O 1
ATOM 774 N N . ARG A 1 103 ? 20.282 -1.211 2.110 1.00 93.44 103 ARG A N 1
ATOM 775 C CA . ARG A 1 103 ? 19.011 -0.526 2.340 1.00 93.44 103 ARG A CA 1
ATOM 776 C C . ARG A 1 103 ? 18.152 -1.263 3.365 1.00 93.44 103 ARG A C 1
ATOM 778 O O . ARG A 1 103 ? 17.607 -2.331 3.078 1.00 93.44 103 ARG A O 1
ATOM 785 N N . TYR A 1 104 ? 17.964 -0.675 4.542 1.00 93.06 104 TYR A N 1
ATOM 786 C CA . TYR A 1 104 ? 17.247 -1.318 5.655 1.00 93.06 104 TYR A CA 1
ATOM 787 C C . TYR A 1 104 ? 15.728 -1.113 5.619 1.00 93.06 104 TYR A C 1
ATOM 789 O O . TYR A 1 104 ? 14.967 -1.998 6.025 1.00 93.06 104 TYR A O 1
ATOM 797 N N . ALA A 1 105 ? 15.272 0.037 5.119 1.00 94.56 105 ALA A N 1
ATOM 798 C CA . ALA A 1 105 ? 13.853 0.323 4.961 1.00 94.56 105 ALA A CA 1
ATOM 799 C C . ALA A 1 105 ? 13.251 -0.550 3.853 1.00 94.56 105 ALA A C 1
ATOM 801 O O . ALA A 1 105 ? 13.765 -0.638 2.737 1.00 94.56 105 ALA A O 1
ATOM 802 N N . SER A 1 106 ? 12.163 -1.245 4.176 1.00 95.19 106 SER A N 1
ATOM 803 C CA . SER A 1 106 ? 11.580 -2.256 3.298 1.00 95.19 106 SER A CA 1
ATOM 804 C C . SER A 1 106 ? 10.060 -2.217 3.315 1.00 95.19 106 SER A C 1
ATOM 806 O O . SER A 1 106 ? 9.418 -1.902 4.319 1.00 95.19 106 SER A O 1
ATOM 808 N N . VAL A 1 107 ? 9.478 -2.633 2.192 1.00 94.00 107 VAL A N 1
ATOM 809 C CA . VAL A 1 107 ? 8.027 -2.724 1.968 1.00 94.00 107 VAL A CA 1
ATOM 810 C C . VAL A 1 107 ? 7.360 -3.609 3.030 1.00 94.00 107 VAL A C 1
ATOM 812 O O . VAL A 1 107 ? 6.299 -3.271 3.560 1.00 94.00 107 VAL A O 1
ATOM 815 N N . LEU A 1 108 ? 7.998 -4.731 3.387 1.00 94.69 108 LEU A N 1
ATOM 816 C CA . LEU A 1 108 ? 7.506 -5.644 4.426 1.00 94.69 108 LEU A CA 1
ATOM 817 C C . LEU A 1 108 ? 7.595 -5.016 5.814 1.00 94.69 108 LEU A C 1
ATOM 819 O O . LEU A 1 108 ? 6.637 -5.131 6.581 1.00 94.69 108 LEU A O 1
ATOM 823 N N . GLY A 1 109 ? 8.706 -4.338 6.117 1.00 96.50 109 GLY A N 1
ATOM 824 C CA . GLY A 1 109 ? 8.879 -3.611 7.369 1.00 96.50 109 GLY A CA 1
ATOM 825 C C . GLY A 1 109 ? 7.802 -2.549 7.554 1.00 96.50 109 GLY A C 1
ATOM 826 O O . GLY A 1 109 ? 7.158 -2.516 8.603 1.00 96.50 109 GLY A O 1
ATOM 827 N N . LEU A 1 110 ? 7.513 -1.766 6.509 1.00 97.00 110 LEU A N 1
ATOM 828 C CA . LEU A 1 110 ? 6.461 -0.756 6.557 1.00 97.00 110 LEU A CA 1
ATOM 829 C C . LEU A 1 110 ? 5.081 -1.368 6.804 1.00 97.00 110 LEU A C 1
ATOM 831 O O . LEU A 1 110 ? 4.368 -0.893 7.690 1.00 97.00 110 LEU A O 1
ATOM 835 N N . ILE A 1 111 ? 4.699 -2.442 6.098 1.00 95.75 111 ILE A N 1
ATOM 836 C CA . ILE A 1 111 ? 3.413 -3.123 6.350 1.00 95.75 111 ILE A CA 1
ATOM 837 C C . ILE A 1 111 ? 3.363 -3.647 7.786 1.00 95.75 111 ILE A C 1
ATOM 839 O O . ILE A 1 111 ? 2.366 -3.447 8.478 1.00 95.75 111 ILE A O 1
ATOM 843 N N . GLY A 1 112 ? 4.426 -4.316 8.236 1.00 96.62 112 GLY A N 1
ATOM 844 C CA . GLY A 1 112 ? 4.500 -4.912 9.565 1.00 96.62 112 GLY A CA 1
ATOM 845 C C . GLY A 1 112 ? 4.340 -3.877 10.674 1.00 96.62 112 GLY A C 1
ATOM 846 O O . GLY A 1 112 ? 3.465 -4.024 11.528 1.00 96.62 112 GLY A O 1
ATOM 847 N N . LEU A 1 113 ? 5.146 -2.816 10.637 1.00 98.12 113 LEU A N 1
ATOM 848 C CA . LEU A 1 113 ? 5.168 -1.774 11.661 1.00 98.12 113 LEU A CA 1
ATOM 849 C C . LEU A 1 113 ? 3.900 -0.916 11.641 1.00 98.12 113 LEU A C 1
ATOM 851 O O . LEU A 1 113 ? 3.289 -0.721 12.690 1.00 98.12 113 LEU A O 1
ATOM 855 N N . SER A 1 114 ? 3.430 -0.485 10.466 1.00 98.00 114 SER A N 1
ATOM 856 C CA . SER A 1 114 ? 2.189 0.300 10.360 1.00 98.00 114 SER A CA 1
ATOM 857 C C . SER A 1 114 ? 0.968 -0.480 10.860 1.00 98.00 114 SER A C 1
ATOM 859 O O . SER A 1 114 ? 0.140 0.058 11.601 1.00 98.00 114 SER A O 1
ATOM 861 N N . CYS A 1 115 ? 0.881 -1.778 10.544 1.00 97.06 115 CYS A N 1
ATOM 862 C CA . CYS A 1 115 ? -0.165 -2.648 11.073 1.00 97.06 115 CYS A CA 1
ATOM 863 C C . CYS A 1 115 ? -0.014 -2.882 12.580 1.00 97.06 115 CYS A C 1
ATOM 865 O O . CYS A 1 115 ? -1.025 -2.997 13.271 1.00 97.06 115 CYS A O 1
ATOM 867 N N . ALA A 1 116 ? 1.208 -2.944 13.116 1.00 97.50 116 ALA A N 1
ATOM 868 C CA . ALA A 1 116 ? 1.416 -3.078 14.554 1.00 97.50 116 ALA A CA 1
ATOM 869 C C . ALA A 1 116 ? 1.004 -1.829 15.334 1.00 97.50 116 ALA A C 1
ATOM 871 O O . ALA A 1 116 ? 0.316 -1.940 16.354 1.00 97.50 116 ALA A O 1
ATOM 872 N N . MET A 1 117 ? 1.332 -0.648 14.814 1.00 97.81 117 MET A N 1
ATOM 873 C CA . MET A 1 117 ? 0.874 0.632 15.350 1.00 97.81 117 MET A CA 1
ATOM 874 C C . MET A 1 117 ? -0.655 0.728 15.301 1.00 97.81 117 MET A C 1
ATOM 876 O O . MET A 1 117 ? -1.295 0.943 16.331 1.00 97.81 117 MET A O 1
ATOM 880 N N . GLY A 1 118 ? -1.259 0.460 14.138 1.00 96.69 118 GLY A N 1
ATOM 881 C CA . GLY A 1 118 ? -2.714 0.458 13.981 1.00 96.69 118 GLY A CA 1
ATOM 882 C C . GLY A 1 118 ? -3.406 -0.556 14.902 1.00 96.69 118 GLY A C 1
ATOM 883 O O . GLY A 1 118 ? -4.355 -0.219 15.608 1.00 96.69 118 GLY A O 1
ATOM 884 N N . GLY A 1 119 ? -2.894 -1.786 14.974 1.00 95.19 119 GLY A N 1
ATOM 885 C CA . GLY A 1 119 ? -3.408 -2.826 15.866 1.00 95.19 119 GLY A CA 1
ATOM 886 C C . GLY A 1 119 ? -3.300 -2.462 17.344 1.00 95.19 119 GLY A C 1
ATOM 887 O O . GLY A 1 119 ? -4.211 -2.763 18.116 1.00 95.19 119 GLY A O 1
ATOM 888 N N . THR A 1 120 ? -2.243 -1.744 17.730 1.00 95.31 120 THR A N 1
ATOM 889 C CA . THR A 1 120 ? -2.090 -1.200 19.084 1.00 95.31 120 THR A CA 1
ATOM 890 C C . THR A 1 120 ? -3.191 -0.182 19.385 1.00 95.31 120 THR A C 1
ATOM 892 O O . THR A 1 120 ? -3.908 -0.339 20.374 1.00 95.31 120 THR A O 1
ATOM 895 N N . CYS A 1 121 ? -3.422 0.795 18.501 1.00 95.38 121 CYS A N 1
ATOM 896 C CA . CYS A 1 121 ? -4.513 1.764 18.657 1.00 95.38 121 CYS A CA 1
ATOM 897 C C . CYS A 1 121 ? -5.887 1.082 18.754 1.00 95.38 121 CYS A C 1
ATOM 899 O O . CYS A 1 121 ? -6.702 1.447 19.601 1.00 95.38 121 CYS A O 1
ATOM 901 N N . VAL A 1 122 ? -6.143 0.066 17.926 1.00 94.56 122 VAL A N 1
ATOM 902 C CA . VAL A 1 122 ? -7.404 -0.689 17.939 1.00 94.56 122 VAL A CA 1
ATOM 903 C C . VAL A 1 122 ? -7.624 -1.395 19.280 1.00 94.56 122 VAL A C 1
ATOM 905 O O . VAL A 1 122 ? -8.720 -1.312 19.842 1.00 94.56 122 VAL A O 1
ATOM 908 N N . LEU A 1 123 ? -6.599 -2.078 19.802 1.00 91.50 123 LEU A N 1
ATOM 909 C CA . LEU A 1 123 ? -6.687 -2.822 21.061 1.00 91.50 123 LEU A CA 1
ATOM 910 C C . LEU A 1 123 ? -6.889 -1.904 22.273 1.00 91.50 123 LEU A C 1
ATOM 912 O O . LEU A 1 123 ? -7.627 -2.272 23.188 1.00 91.50 123 LEU A O 1
ATOM 916 N N . LEU A 1 124 ? -6.269 -0.722 22.268 1.00 90.69 124 LEU A N 1
ATOM 917 C CA . LEU A 1 124 ? -6.351 0.234 23.374 1.00 90.69 124 LEU A CA 1
ATOM 918 C C . LEU A 1 124 ? -7.649 1.053 23.351 1.00 90.69 124 LEU A C 1
ATOM 920 O O . LEU A 1 124 ? -8.304 1.197 24.380 1.00 90.69 124 LEU A O 1
ATOM 924 N N . LEU A 1 125 ? -8.052 1.571 22.187 1.00 90.00 125 LEU A N 1
ATOM 925 C CA . LEU A 1 125 ? -9.170 2.515 22.091 1.00 90.00 125 LEU A CA 1
ATOM 926 C C . LEU A 1 125 ? -10.536 1.825 22.029 1.00 90.00 125 LEU A C 1
ATOM 928 O O . LEU A 1 125 ? -11.514 2.384 22.529 1.00 90.00 125 LEU A O 1
ATOM 932 N N . ARG A 1 126 ? -10.616 0.622 21.432 1.00 81.00 126 ARG A N 1
ATOM 933 C CA . ARG A 1 126 ? -11.792 -0.275 21.281 1.00 81.00 126 ARG A CA 1
ATOM 934 C C . ARG A 1 126 ? -13.027 0.309 20.567 1.00 81.00 126 ARG A C 1
ATOM 936 O O . ARG A 1 126 ? -13.772 -0.427 19.926 1.00 81.00 126 ARG A O 1
ATOM 943 N N . ARG A 1 127 ? -13.279 1.616 20.661 1.00 90.38 127 ARG A N 1
ATOM 944 C CA . ARG A 1 127 ? -14.433 2.332 20.104 1.00 90.38 127 ARG A CA 1
ATOM 945 C C . ARG A 1 127 ? -14.123 2.823 18.693 1.00 90.38 127 ARG A C 1
ATOM 947 O O . ARG A 1 127 ? -13.139 3.529 18.486 1.00 90.38 127 ARG A O 1
ATOM 954 N N . ARG A 1 128 ? -15.034 2.564 17.743 1.00 93.06 128 ARG A N 1
ATOM 955 C CA . ARG A 1 128 ? -14.907 2.996 16.333 1.00 93.06 128 ARG A CA 1
ATOM 956 C C . ARG A 1 128 ? -14.600 4.493 16.190 1.00 93.06 128 ARG A C 1
ATOM 958 O O . ARG A 1 128 ? -13.713 4.858 15.433 1.00 93.06 128 ARG A O 1
ATOM 965 N N . ARG A 1 129 ? -15.287 5.354 16.954 1.00 95.06 129 ARG A N 1
ATOM 966 C CA . ARG A 1 129 ? -15.066 6.814 16.921 1.00 95.06 129 ARG A CA 1
ATOM 967 C C . ARG A 1 129 ? -13.667 7.215 17.393 1.00 95.06 129 ARG A C 1
ATOM 969 O O . ARG A 1 129 ? -13.059 8.081 16.785 1.00 95.06 129 ARG A O 1
ATOM 976 N N . ALA A 1 130 ? -13.151 6.564 18.436 1.00 96.31 130 ALA A N 1
ATOM 977 C CA . ALA A 1 130 ? -11.804 6.828 18.934 1.00 96.31 130 ALA A CA 1
ATOM 978 C C . ALA A 1 130 ? -10.738 6.359 17.932 1.00 96.31 130 ALA A C 1
ATOM 980 O O . ALA A 1 130 ? -9.749 7.047 17.725 1.00 96.31 130 ALA A O 1
ATOM 981 N N . ILE A 1 131 ? -10.974 5.237 17.248 1.00 97.06 131 ILE A N 1
ATOM 982 C CA . ILE A 1 131 ? -10.088 4.740 16.187 1.00 97.06 131 ILE A CA 1
ATOM 983 C C . ILE A 1 131 ? -10.094 5.673 14.966 1.00 97.06 131 ILE A C 1
ATOM 985 O O . ILE A 1 131 ? -9.036 5.965 14.419 1.00 97.06 131 ILE A O 1
ATOM 989 N N . ALA A 1 132 ? -11.261 6.191 14.572 1.00 97.38 132 ALA A N 1
ATOM 990 C CA . ALA A 1 132 ? -11.359 7.206 13.523 1.00 97.38 132 ALA A CA 1
ATOM 991 C C . ALA A 1 132 ? -10.646 8.511 13.914 1.00 97.38 132 ALA A C 1
ATOM 993 O O . ALA A 1 132 ? -9.905 9.064 13.107 1.00 97.38 132 ALA A O 1
ATOM 994 N N . ALA A 1 133 ? -10.806 8.959 15.164 1.00 97.75 133 ALA A N 1
ATOM 995 C CA . ALA A 1 133 ? -10.084 10.113 15.691 1.00 97.75 133 ALA A CA 1
ATOM 996 C C . ALA A 1 133 ? -8.565 9.879 15.726 1.00 97.75 133 ALA A C 1
ATOM 998 O O . ALA A 1 133 ? -7.816 10.784 15.387 1.00 97.75 133 ALA A O 1
ATOM 999 N N . ALA A 1 134 ? -8.102 8.671 16.062 1.00 98.06 134 ALA A N 1
ATOM 1000 C CA . ALA A 1 134 ? -6.684 8.320 16.018 1.00 98.06 134 ALA A CA 1
ATOM 1001 C C . ALA A 1 134 ? -6.130 8.335 14.586 1.00 98.06 134 ALA A C 1
ATOM 1003 O O . ALA A 1 134 ? -5.062 8.890 14.360 1.00 98.06 134 ALA A O 1
ATOM 1004 N N . ALA A 1 135 ? -6.865 7.793 13.608 1.00 98.25 135 ALA A N 1
ATOM 1005 C CA . ALA A 1 135 ? -6.469 7.862 12.201 1.00 98.25 135 ALA A CA 1
ATOM 1006 C C . ALA A 1 135 ? -6.367 9.319 11.715 1.00 98.25 135 ALA A C 1
ATOM 1008 O O . ALA A 1 135 ? -5.360 9.698 11.122 1.00 98.25 135 ALA A O 1
ATOM 1009 N N . GLY A 1 136 ? -7.369 10.151 12.026 1.00 98.12 136 GLY A N 1
ATOM 1010 C CA . GLY A 1 136 ? -7.347 11.582 11.712 1.00 98.12 136 GLY A CA 1
ATOM 1011 C C . GLY A 1 136 ? -6.230 12.338 12.437 1.00 98.12 136 GLY A C 1
ATOM 1012 O O . GLY A 1 136 ? -5.559 13.159 11.826 1.00 98.12 136 GLY A O 1
ATOM 1013 N N . GLY A 1 137 ? -5.982 12.021 13.710 1.00 98.31 137 GLY A N 1
ATOM 1014 C CA . GLY A 1 137 ? -4.915 12.615 14.515 1.00 98.31 137 GLY A CA 1
ATOM 1015 C C . GLY A 1 137 ? -3.518 12.271 14.002 1.00 98.31 137 GLY A C 1
ATOM 1016 O O . GLY A 1 137 ? -2.665 13.150 13.955 1.00 98.31 137 GLY A O 1
ATOM 1017 N N . ILE A 1 138 ? -3.295 11.032 13.547 1.00 98.50 138 ILE A N 1
ATOM 1018 C CA . ILE A 1 138 ? -2.046 10.633 12.881 1.00 98.50 138 ILE A CA 1
ATOM 1019 C C . ILE A 1 138 ? -1.841 11.460 11.608 1.00 98.50 138 ILE A C 1
ATOM 1021 O O . ILE A 1 138 ? -0.767 12.025 11.424 1.00 98.50 138 ILE A O 1
ATOM 1025 N N . LEU A 1 139 ? -2.862 11.572 10.749 1.00 98.31 139 LEU A N 1
ATOM 1026 C CA . LEU A 1 139 ? -2.751 12.355 9.514 1.00 98.31 139 LEU A CA 1
ATOM 1027 C C . LEU A 1 139 ? -2.546 13.848 9.786 1.00 98.31 139 LEU A C 1
ATOM 1029 O O . LEU A 1 139 ? -1.748 14.476 9.100 1.00 98.31 139 LEU A O 1
ATOM 1033 N N . ALA A 1 140 ? -3.217 14.405 10.795 1.00 98.19 140 ALA A N 1
ATOM 1034 C CA . ALA A 1 140 ? -3.037 15.795 11.200 1.00 98.19 140 ALA A CA 1
ATOM 1035 C C . ALA A 1 140 ? -1.624 16.053 11.745 1.00 98.19 140 ALA A C 1
ATOM 1037 O O . ALA A 1 140 ? -1.016 17.060 11.397 1.00 98.19 140 ALA A O 1
ATOM 1038 N N . LEU A 1 141 ? -1.083 15.132 12.551 1.00 97.94 141 LEU A N 1
ATOM 1039 C CA . LEU A 1 141 ? 0.282 15.217 13.068 1.00 97.94 141 LEU A CA 1
ATOM 1040 C C . LEU A 1 141 ? 1.317 15.146 11.940 1.00 97.94 141 LEU A C 1
ATOM 1042 O O . LEU A 1 141 ? 2.218 15.977 11.889 1.00 97.94 141 LEU A O 1
ATOM 1046 N N . VAL A 1 142 ? 1.185 14.181 11.026 1.00 97.56 142 VAL A N 1
ATOM 1047 C CA . VAL A 1 142 ? 2.088 14.055 9.871 1.00 97.56 142 VAL A CA 1
ATOM 1048 C C . VAL A 1 142 ? 2.007 15.295 8.986 1.00 97.56 142 VAL A C 1
ATOM 1050 O O . VAL A 1 142 ? 3.045 15.822 8.598 1.00 97.56 142 VAL A O 1
ATOM 1053 N N . ALA A 1 143 ? 0.798 15.780 8.693 1.00 97.31 143 ALA A N 1
ATOM 1054 C CA . ALA A 1 143 ? 0.612 16.991 7.906 1.00 97.31 143 ALA A CA 1
ATOM 1055 C C . ALA A 1 143 ? 1.281 18.192 8.582 1.00 97.31 143 ALA A C 1
ATOM 1057 O O . ALA A 1 143 ? 2.032 18.903 7.926 1.00 97.31 143 ALA A O 1
ATOM 1058 N N . LEU A 1 144 ? 1.081 18.377 9.893 1.00 97.50 144 LEU A N 1
ATOM 1059 C CA . LEU A 1 144 ? 1.733 19.443 10.655 1.00 97.50 144 LEU A CA 1
ATOM 1060 C C . LEU A 1 144 ? 3.256 19.379 10.503 1.00 97.50 144 LEU A C 1
ATOM 1062 O O . LEU A 1 144 ? 3.859 20.383 10.144 1.00 97.50 144 LEU A O 1
ATOM 1066 N N . LEU A 1 145 ? 3.855 18.200 10.700 1.00 96.94 145 LEU A N 1
ATOM 1067 C CA . LEU A 1 145 ? 5.299 18.000 10.549 1.00 96.94 145 LEU A CA 1
ATOM 1068 C C . LEU A 1 145 ? 5.782 18.281 9.121 1.00 96.94 145 LEU A C 1
ATOM 1070 O O . LEU A 1 145 ? 6.826 18.902 8.949 1.00 96.94 145 LEU A O 1
ATOM 1074 N N . GLN A 1 146 ? 5.035 17.849 8.102 1.00 96.94 146 GLN A N 1
ATOM 1075 C CA . GLN A 1 146 ? 5.395 18.060 6.696 1.00 96.94 146 GLN A CA 1
ATOM 1076 C C . GLN A 1 146 ? 5.252 19.518 6.257 1.00 96.94 146 GLN A C 1
ATOM 1078 O O . GLN A 1 146 ? 6.056 19.973 5.454 1.00 96.94 146 GLN A O 1
ATOM 1083 N N . PHE A 1 147 ? 4.294 20.263 6.811 1.00 96.44 147 PHE A N 1
ATOM 1084 C CA . PHE A 1 147 ? 4.160 21.699 6.563 1.00 96.44 147 PHE A CA 1
ATOM 1085 C C . PHE A 1 147 ? 5.172 22.544 7.346 1.00 96.44 147 PHE A C 1
ATOM 1087 O O . PHE A 1 147 ? 5.566 23.603 6.867 1.00 96.44 147 PHE A O 1
ATOM 1094 N N . SER A 1 148 ? 5.577 22.121 8.548 1.00 94.31 148 SER A N 1
ATOM 1095 C CA . SER A 1 148 ? 6.497 22.896 9.391 1.00 94.31 148 SER A CA 1
ATOM 1096 C C . SER A 1 148 ? 7.974 22.551 9.192 1.00 94.31 148 SER A C 1
ATOM 1098 O O . SER A 1 148 ? 8.836 23.336 9.569 1.00 94.31 148 SER A O 1
ATOM 1100 N N . GLY A 1 149 ? 8.274 21.348 8.697 1.00 89.25 149 GLY A N 1
ATOM 1101 C CA . GLY A 1 149 ? 9.608 20.743 8.744 1.00 89.25 149 GLY A CA 1
ATOM 1102 C C . GLY A 1 149 ? 10.389 20.757 7.431 1.00 89.25 149 GLY A C 1
ATOM 1103 O O . GLY A 1 149 ? 11.310 19.957 7.293 1.00 89.25 149 GLY A O 1
ATOM 1104 N N . GLY A 1 150 ? 10.020 21.599 6.464 1.00 88.06 150 GLY A N 1
ATOM 1105 C CA . GLY A 1 150 ? 10.690 21.679 5.166 1.00 88.06 150 GLY A CA 1
ATOM 1106 C C . GLY A 1 150 ? 9.728 21.990 4.025 1.00 88.06 150 GLY A C 1
ATOM 1107 O O . GLY A 1 150 ? 8.674 22.586 4.239 1.00 88.06 150 GLY A O 1
ATOM 1108 N N . ASP A 1 151 ? 10.096 21.573 2.816 1.00 93.19 151 ASP A N 1
ATOM 1109 C CA . ASP A 1 151 ? 9.240 21.641 1.632 1.00 93.19 151 ASP A CA 1
ATOM 1110 C C . ASP A 1 151 ? 8.756 20.246 1.191 1.00 93.19 151 ASP A C 1
ATOM 1112 O O . ASP A 1 151 ? 8.985 19.229 1.847 1.00 93.19 151 ASP A O 1
ATOM 1116 N N . PHE A 1 152 ? 8.050 20.181 0.064 1.00 95.56 152 PHE A N 1
ATOM 1117 C CA . PHE A 1 152 ? 7.582 18.921 -0.512 1.00 95.56 152 PHE A CA 1
ATOM 1118 C C . PHE A 1 152 ? 8.535 18.369 -1.580 1.00 95.56 152 PHE A C 1
ATOM 1120 O O . PHE A 1 152 ? 8.084 17.651 -2.468 1.00 95.56 152 PHE A O 1
ATOM 1127 N N . THR A 1 153 ? 9.829 18.705 -1.554 1.00 95.19 153 THR A N 1
ATOM 1128 C CA . THR A 1 153 ? 10.825 18.215 -2.523 1.00 95.19 153 THR A CA 1
ATOM 1129 C C . THR A 1 153 ? 11.588 16.987 -1.996 1.00 95.19 153 THR A C 1
ATOM 1131 O O . THR A 1 153 ? 11.644 16.758 -0.787 1.00 95.19 153 THR A O 1
ATOM 1134 N N . PRO A 1 154 ? 12.223 16.178 -2.871 1.00 93.75 154 PRO A N 1
ATOM 1135 C CA . PRO A 1 154 ? 12.955 14.975 -2.456 1.00 93.75 154 PRO A CA 1
ATOM 1136 C C . PRO A 1 154 ? 14.095 15.183 -1.453 1.00 93.75 154 PRO A C 1
ATOM 1138 O O . PRO A 1 154 ? 14.451 14.246 -0.738 1.00 93.75 154 PRO A O 1
ATOM 1141 N N . SER A 1 155 ? 14.700 16.368 -1.404 1.00 92.75 155 SER A N 1
ATOM 1142 C CA . SER A 1 155 ? 15.832 16.678 -0.521 1.00 92.75 155 SER A CA 1
ATOM 1143 C C . SER A 1 155 ? 15.477 17.666 0.588 1.00 92.75 155 SER A C 1
ATOM 1145 O O . SER A 1 155 ? 16.113 17.635 1.634 1.00 92.75 155 SER A O 1
ATOM 1147 N N . GLY A 1 156 ? 14.484 18.534 0.371 1.00 93.31 156 GLY A N 1
ATOM 1148 C CA . GLY A 1 156 ? 14.089 19.573 1.325 1.00 93.31 156 GLY A CA 1
ATOM 1149 C C . GLY A 1 156 ? 12.985 19.160 2.297 1.00 93.31 156 GLY A C 1
ATOM 1150 O O . GLY A 1 156 ? 12.618 19.954 3.161 1.00 93.31 156 GLY A O 1
ATOM 1151 N N . SER A 1 157 ? 12.447 17.941 2.179 1.00 96.25 157 SER A N 1
ATOM 1152 C CA . 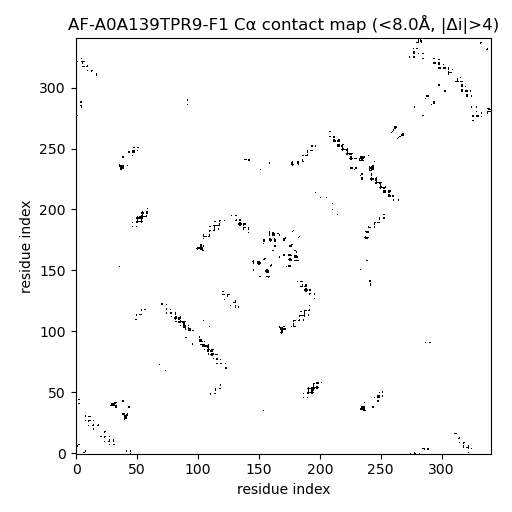SER A 1 157 ? 11.328 17.509 3.014 1.00 96.25 157 SER A CA 1
ATOM 1153 C C . SER A 1 157 ? 11.717 17.022 4.406 1.00 96.25 157 SER A C 1
ATOM 1155 O O . SER A 1 157 ? 12.780 16.433 4.613 1.00 96.25 157 SER A O 1
ATOM 1157 N N . VAL A 1 158 ? 10.784 17.158 5.354 1.00 97.25 158 VAL A N 1
ATOM 1158 C CA . VAL A 1 158 ? 10.932 16.587 6.703 1.00 97.25 158 VAL A CA 1
ATOM 1159 C C . VAL A 1 158 ? 11.105 15.063 6.670 1.00 97.25 158 VAL A C 1
ATOM 1161 O O . VAL A 1 158 ? 11.782 14.509 7.532 1.00 97.25 158 VAL A O 1
ATOM 1164 N N . ASN A 1 159 ? 10.518 14.377 5.678 1.00 96.62 159 ASN A N 1
ATOM 1165 C CA . ASN A 1 159 ? 10.712 12.940 5.483 1.00 96.62 159 ASN A CA 1
ATOM 1166 C C . ASN A 1 159 ? 12.182 12.656 5.187 1.00 96.62 159 ASN A C 1
ATOM 1168 O O . ASN A 1 159 ? 12.791 11.863 5.888 1.00 96.62 159 ASN A O 1
ATOM 1172 N N . SER A 1 160 ? 12.758 13.366 4.218 1.00 95.81 160 SER A N 1
ATOM 1173 C CA . SER A 1 160 ? 14.166 13.248 3.830 1.00 95.81 160 SER A CA 1
ATOM 1174 C C . SER A 1 160 ? 15.104 13.513 5.011 1.00 95.81 160 SER A C 1
ATOM 1176 O O . SER A 1 160 ? 16.055 12.765 5.246 1.00 95.81 160 SER A O 1
ATOM 1178 N N . TRP A 1 161 ? 14.806 14.544 5.809 1.00 96.06 161 TRP A N 1
ATOM 1179 C CA . TRP A 1 161 ? 15.561 14.836 7.027 1.00 96.06 161 TRP A CA 1
ATOM 1180 C C . TRP A 1 161 ? 15.470 13.684 8.037 1.00 96.06 161 TRP A C 1
ATOM 1182 O O . TRP A 1 161 ? 16.489 13.224 8.542 1.00 96.06 161 TRP A O 1
ATOM 1192 N N . LEU A 1 162 ? 14.270 13.166 8.298 1.00 96.25 162 LEU A N 1
ATOM 1193 C CA . LEU A 1 162 ? 14.084 12.074 9.252 1.00 96.25 162 LEU A CA 1
ATOM 1194 C C . LEU A 1 162 ? 14.741 10.774 8.774 1.00 96.25 162 LEU A C 1
ATOM 1196 O O . LEU A 1 162 ? 15.386 10.086 9.561 1.00 96.25 162 LEU A O 1
ATOM 1200 N N . ASP A 1 163 ? 14.600 10.456 7.489 1.00 96.31 163 ASP A N 1
ATOM 1201 C CA . ASP A 1 163 ? 15.151 9.258 6.865 1.00 96.31 163 ASP A CA 1
ATOM 1202 C C . ASP A 1 163 ? 16.680 9.255 6.969 1.00 96.31 163 ASP A C 1
ATOM 1204 O O . ASP A 1 163 ? 17.251 8.276 7.436 1.00 96.31 163 ASP A O 1
ATOM 1208 N N . THR A 1 164 ? 17.338 10.370 6.641 1.00 94.31 164 THR A N 1
ATOM 1209 C CA . THR A 1 164 ? 18.807 10.500 6.719 1.00 94.31 164 THR A CA 1
ATOM 1210 C C . THR A 1 164 ? 19.365 10.459 8.144 1.00 94.31 164 THR A C 1
ATOM 1212 O O . THR A 1 164 ? 20.511 10.061 8.328 1.00 94.31 164 THR A O 1
ATOM 1215 N N . HIS A 1 165 ? 18.584 10.848 9.159 1.00 94.44 165 HIS A N 1
ATOM 1216 C CA . HIS A 1 165 ? 19.031 10.840 10.560 1.00 94.44 165 HIS A CA 1
ATOM 1217 C C . HIS A 1 165 ? 18.678 9.550 11.313 1.00 94.44 165 HIS A C 1
ATOM 1219 O O . HIS A 1 165 ? 19.340 9.222 12.298 1.00 94.44 165 HIS A O 1
ATOM 1225 N N . MET A 1 166 ? 17.616 8.842 10.912 1.00 94.69 166 MET A N 1
ATOM 1226 C CA . MET A 1 166 ? 17.118 7.664 11.635 1.00 94.69 166 MET A CA 1
ATOM 1227 C C . MET A 1 166 ? 17.407 6.335 10.945 1.00 94.69 166 MET A C 1
ATOM 1229 O O . MET A 1 166 ? 17.466 5.311 11.629 1.00 94.69 166 MET A O 1
ATOM 1233 N N . LEU A 1 167 ? 17.507 6.312 9.615 1.00 93.44 167 LEU A N 1
ATOM 1234 C CA . LEU A 1 167 ? 17.751 5.079 8.877 1.00 93.44 167 LEU A CA 1
ATOM 1235 C C . LEU A 1 167 ? 19.254 4.917 8.632 1.00 93.44 167 LEU A C 1
ATOM 1237 O O . LEU A 1 167 ? 19.873 5.820 8.075 1.00 93.44 167 LEU A O 1
ATOM 1241 N N . PRO A 1 168 ? 19.844 3.774 9.018 1.00 91.06 168 PRO A N 1
ATOM 1242 C CA . PRO A 1 168 ? 21.212 3.465 8.641 1.00 91.06 168 PRO A CA 1
ATOM 1243 C C . PRO A 1 168 ? 21.297 3.101 7.155 1.00 91.06 168 PRO A C 1
ATOM 1245 O O . PRO A 1 168 ? 20.298 2.726 6.533 1.00 91.06 168 PRO A O 1
ATOM 1248 N N . GLY A 1 169 ? 22.516 3.138 6.626 1.00 91.06 169 GLY A N 1
ATOM 1249 C CA . GLY A 1 169 ? 22.850 2.690 5.284 1.00 91.06 169 GLY A CA 1
ATOM 1250 C C . GLY A 1 169 ? 22.228 3.499 4.148 1.00 91.06 169 GLY A C 1
ATOM 1251 O O . GLY A 1 169 ? 22.083 4.719 4.234 1.00 91.06 169 GLY A O 1
ATOM 1252 N N . SER A 1 170 ? 21.888 2.822 3.048 1.00 92.94 170 SER A N 1
ATOM 1253 C CA . SER A 1 170 ? 21.457 3.487 1.819 1.00 92.94 170 SER A CA 1
ATOM 1254 C C . SER A 1 170 ? 19.947 3.726 1.778 1.00 92.94 170 SER A C 1
ATOM 1256 O O . SER A 1 170 ? 19.135 2.880 2.164 1.00 92.94 170 SER A O 1
ATOM 1258 N N . LEU A 1 171 ? 19.558 4.895 1.266 1.00 94.12 171 LEU A N 1
ATOM 1259 C CA . LEU A 1 171 ? 18.161 5.280 1.065 1.00 94.12 171 LEU A CA 1
ATOM 1260 C C . LEU A 1 171 ? 17.748 5.063 -0.391 1.00 94.12 171 LEU A C 1
ATOM 1262 O O . LEU A 1 171 ? 18.531 5.299 -1.311 1.00 94.12 171 LEU A O 1
ATOM 1266 N N . HIS A 1 172 ? 16.489 4.685 -0.619 1.00 91.81 172 HIS A N 1
ATOM 1267 C CA . HIS A 1 172 ? 15.969 4.416 -1.966 1.00 91.81 172 HIS A CA 1
ATOM 1268 C C . HIS A 1 172 ? 16.211 5.539 -2.981 1.00 91.81 172 HIS A C 1
ATOM 1270 O O . HIS A 1 172 ? 16.564 5.281 -4.128 1.00 91.81 172 HIS A O 1
ATOM 1276 N N . GLY A 1 173 ? 15.953 6.782 -2.575 1.00 88.62 173 GLY A N 1
ATOM 1277 C CA . GLY A 1 173 ? 16.067 7.963 -3.422 1.00 88.62 173 GLY A CA 1
ATOM 1278 C C . GLY A 1 173 ? 17.378 8.721 -3.250 1.00 88.62 173 GLY A C 1
ATOM 1279 O O . GLY A 1 173 ? 17.460 9.867 -3.684 1.00 88.62 173 GLY A O 1
ATOM 1280 N N . GLY A 1 174 ? 18.358 8.144 -2.550 1.00 91.50 174 GLY A N 1
ATOM 1281 C CA . GLY A 1 174 ? 19.581 8.822 -2.118 1.00 91.50 174 GLY A CA 1
ATOM 1282 C C . GLY A 1 174 ? 19.360 9.751 -0.920 1.00 91.50 174 GLY A C 1
ATOM 1283 O O . GLY A 1 174 ? 20.079 9.647 0.064 1.00 91.50 174 GLY A O 1
ATOM 1284 N N . THR A 1 175 ? 18.336 10.610 -0.964 1.00 92.06 175 THR A N 1
ATOM 1285 C CA . THR A 1 175 ? 18.025 11.581 0.107 1.00 92.06 175 THR A CA 1
ATOM 1286 C C . THR A 1 175 ? 16.744 11.279 0.883 1.00 92.06 175 THR A C 1
ATOM 1288 O O . THR A 1 175 ? 16.478 11.933 1.883 1.00 92.06 175 THR A O 1
ATOM 1291 N N . PHE A 1 176 ? 15.928 10.329 0.424 1.00 94.69 176 PHE A N 1
ATOM 1292 C CA . PHE A 1 176 ? 14.652 9.953 1.044 1.00 94.69 176 PHE A CA 1
ATOM 1293 C C . PHE A 1 176 ? 14.393 8.453 0.876 1.00 94.69 176 PHE A C 1
ATOM 1295 O O . PHE A 1 176 ? 14.893 7.833 -0.073 1.00 94.69 176 PHE A O 1
ATOM 1302 N N . ASP A 1 177 ? 13.546 7.882 1.733 1.00 96.19 177 ASP A N 1
ATOM 1303 C CA . ASP A 1 177 ? 13.074 6.508 1.608 1.00 96.19 177 ASP A CA 1
ATOM 1304 C C . ASP A 1 177 ? 11.531 6.408 1.681 1.00 96.19 177 ASP A C 1
ATOM 1306 O O . ASP A 1 177 ? 10.912 6.786 2.679 1.00 96.19 177 ASP A O 1
ATOM 1310 N N . PRO A 1 178 ? 10.861 5.857 0.646 1.00 95.38 178 PRO A N 1
ATOM 1311 C CA . PRO A 1 178 ? 9.406 5.700 0.635 1.00 95.38 178 PRO A CA 1
ATOM 1312 C C . PRO A 1 178 ? 8.875 4.737 1.704 1.00 95.38 178 PRO A C 1
ATOM 1314 O O . PRO A 1 178 ? 7.663 4.681 1.936 1.00 95.38 178 PRO A O 1
ATOM 1317 N N . GLU A 1 179 ? 9.765 3.997 2.365 1.00 96.19 179 GLU A N 1
ATOM 1318 C CA . GLU A 1 179 ? 9.467 3.089 3.461 1.00 96.19 179 GLU A CA 1
ATOM 1319 C C . GLU A 1 179 ? 10.037 3.563 4.818 1.00 96.19 179 GLU A C 1
ATOM 1321 O O . GLU A 1 179 ? 10.112 2.776 5.764 1.00 96.19 179 GLU A O 1
ATOM 1326 N N . GLY A 1 180 ? 10.398 4.848 4.934 1.00 96.19 180 GLY A N 1
ATOM 1327 C CA . GLY A 1 180 ? 10.958 5.451 6.144 1.00 96.19 180 GLY A CA 1
ATOM 1328 C C . GLY A 1 180 ? 9.973 5.712 7.298 1.00 96.19 180 GLY A C 1
ATOM 1329 O O . GLY A 1 180 ? 8.774 5.421 7.198 1.00 96.19 180 GLY A O 1
ATOM 1330 N N . PRO A 1 181 ? 10.441 6.256 8.440 1.00 96.56 181 PRO A N 1
ATOM 1331 C CA . PRO A 1 181 ? 9.671 6.291 9.686 1.00 96.56 181 PRO A CA 1
ATOM 1332 C C . PRO A 1 181 ? 8.361 7.081 9.594 1.00 96.56 181 PRO A C 1
ATOM 1334 O O . PRO A 1 181 ? 7.315 6.603 10.044 1.00 96.56 181 PRO A O 1
ATOM 1337 N N . LEU A 1 182 ? 8.372 8.263 8.968 1.00 96.94 182 LEU A N 1
ATOM 1338 C CA . LEU A 1 182 ? 7.156 9.074 8.836 1.00 96.94 182 LEU A CA 1
ATOM 1339 C C . LEU A 1 182 ? 6.149 8.432 7.866 1.00 96.94 182 LEU A C 1
ATOM 1341 O O . LEU A 1 182 ? 4.933 8.522 8.067 1.00 96.94 182 LEU A O 1
ATOM 1345 N N . CYS A 1 183 ? 6.649 7.697 6.869 1.00 97.94 183 CYS A N 1
ATOM 1346 C CA . CYS A 1 183 ? 5.838 6.893 5.961 1.00 97.94 183 CYS A CA 1
ATOM 1347 C C . CYS A 1 183 ? 5.139 5.739 6.693 1.00 97.94 183 CYS A C 1
ATOM 1349 O O . CYS A 1 183 ? 3.948 5.506 6.486 1.00 97.94 183 CYS A O 1
ATOM 1351 N N . ILE A 1 184 ? 5.836 5.073 7.618 1.00 98.19 184 ILE A N 1
ATOM 1352 C CA . ILE A 1 184 ? 5.273 4.020 8.478 1.00 98.19 184 ILE A CA 1
ATOM 1353 C C . ILE A 1 184 ? 4.144 4.568 9.360 1.00 98.19 184 ILE A C 1
ATOM 1355 O O . ILE A 1 184 ? 3.080 3.948 9.460 1.00 98.19 184 ILE A O 1
ATOM 1359 N N . ILE A 1 185 ? 4.354 5.738 9.972 1.00 98.25 185 ILE A N 1
ATOM 1360 C CA . ILE A 1 185 ? 3.351 6.405 10.813 1.00 98.25 185 ILE A CA 1
ATOM 1361 C C . ILE A 1 185 ? 2.106 6.742 9.984 1.00 98.25 185 ILE A C 1
ATOM 1363 O O . ILE A 1 185 ? 0.989 6.400 10.371 1.00 98.25 185 ILE A O 1
ATOM 1367 N N . SER A 1 186 ? 2.291 7.328 8.803 1.00 98.06 186 SER A N 1
ATOM 1368 C CA . SER A 1 186 ? 1.205 7.661 7.873 1.00 98.06 186 SER A CA 1
ATOM 1369 C C . SER A 1 186 ? 0.431 6.419 7.416 1.00 98.06 186 SER A C 1
ATOM 1371 O O . SER A 1 186 ? -0.803 6.397 7.418 1.00 98.06 186 SER A O 1
ATOM 1373 N N . ALA A 1 187 ? 1.144 5.335 7.102 1.00 98.50 187 ALA A N 1
ATOM 1374 C CA . ALA A 1 187 ? 0.553 4.054 6.737 1.00 98.50 187 ALA A CA 1
ATOM 1375 C C . ALA A 1 187 ? -0.283 3.438 7.874 1.00 98.50 187 ALA A C 1
ATOM 1377 O O . ALA A 1 187 ? -1.262 2.735 7.605 1.00 98.50 187 ALA A O 1
ATOM 1378 N N . ALA A 1 188 ? 0.026 3.731 9.143 1.00 98.56 188 ALA A N 1
ATOM 1379 C CA . ALA A 1 188 ? -0.789 3.272 10.266 1.00 98.56 188 ALA A CA 1
ATOM 1380 C C . ALA A 1 188 ? -2.211 3.859 10.204 1.00 98.56 188 ALA A C 1
ATOM 1382 O O . ALA A 1 188 ? -3.175 3.131 10.449 1.00 98.56 188 ALA A O 1
ATOM 1383 N N . ALA A 1 189 ? -2.374 5.122 9.789 1.00 98.56 189 ALA A N 1
ATOM 1384 C CA . ALA A 1 189 ? -3.696 5.714 9.566 1.00 98.56 189 ALA A CA 1
ATOM 1385 C C . ALA A 1 189 ? -4.474 4.984 8.458 1.00 98.56 189 ALA A C 1
ATOM 1387 O O . ALA A 1 189 ? -5.671 4.725 8.612 1.00 98.56 189 ALA A O 1
ATOM 1388 N N . LEU A 1 190 ? -3.796 4.571 7.380 1.00 98.69 190 LEU A N 1
ATOM 1389 C CA . LEU A 1 190 ? -4.411 3.775 6.314 1.00 98.69 190 LEU A CA 1
ATOM 1390 C C . LEU A 1 190 ? -4.863 2.394 6.819 1.00 98.69 190 LEU A C 1
ATOM 1392 O O . LEU A 1 190 ? -5.970 1.948 6.505 1.00 98.69 190 LEU A O 1
ATOM 1396 N N . CYS A 1 191 ? -4.044 1.738 7.648 1.00 98.56 191 CYS A N 1
ATOM 1397 C CA . CYS A 1 191 ? -4.406 0.480 8.306 1.00 98.56 191 CYS A CA 1
ATOM 1398 C C . CYS A 1 191 ? -5.639 0.654 9.210 1.00 98.56 191 CYS A C 1
ATOM 1400 O O . CYS A 1 191 ? -6.544 -0.183 9.195 1.00 98.56 191 CYS A O 1
ATOM 1402 N N . LEU A 1 192 ? -5.714 1.744 9.981 1.00 98.56 192 LEU A N 1
ATOM 1403 C CA . LEU A 1 192 ? -6.886 2.061 10.803 1.00 98.56 192 LEU A CA 1
ATOM 1404 C C . LEU A 1 192 ? -8.137 2.310 9.950 1.00 98.56 192 LEU A C 1
ATOM 1406 O O . LEU A 1 192 ? -9.212 1.813 10.292 1.00 98.56 192 LEU A O 1
ATOM 1410 N N . GLY A 1 193 ? -8.001 3.006 8.818 1.00 98.50 193 GLY A N 1
ATOM 1411 C CA . GLY A 1 193 ? -9.070 3.164 7.828 1.00 98.50 193 GLY A CA 1
ATOM 1412 C C . GLY A 1 193 ? -9.591 1.816 7.320 1.00 98.50 193 GLY A C 1
ATOM 1413 O O . GLY A 1 193 ? -10.801 1.579 7.295 1.00 98.50 193 GLY A O 1
ATOM 1414 N N . GLY A 1 194 ? -8.680 0.889 7.018 1.00 98.38 194 GLY A N 1
ATOM 1415 C CA . GLY A 1 194 ? -9.015 -0.490 6.669 1.00 98.38 194 GLY A CA 1
ATOM 1416 C C . GLY A 1 194 ? -9.762 -1.224 7.782 1.00 98.38 194 GLY A C 1
ATOM 1417 O O . GLY A 1 194 ? -10.780 -1.873 7.536 1.00 98.38 194 GLY A O 1
ATOM 1418 N N . TRP A 1 195 ? -9.314 -1.085 9.031 1.00 98.06 195 TRP A N 1
ATOM 1419 C CA . TRP A 1 195 ? -10.003 -1.678 10.178 1.00 98.06 195 TRP A CA 1
ATOM 1420 C C . TRP A 1 195 ? -11.426 -1.132 10.345 1.00 98.06 195 TRP A C 1
ATOM 1422 O O . TRP A 1 195 ? -12.352 -1.908 10.587 1.00 98.06 195 TRP A O 1
ATOM 1432 N N . LEU A 1 196 ? -11.631 0.179 10.172 1.00 98.00 196 LEU A N 1
ATOM 1433 C CA . LEU A 1 196 ? -12.957 0.805 10.225 1.00 98.00 196 LEU A CA 1
ATOM 1434 C C . LEU A 1 196 ? -13.877 0.253 9.132 1.00 98.00 196 LEU A C 1
ATOM 1436 O O . LEU A 1 196 ? -15.018 -0.111 9.425 1.00 98.00 196 LEU A O 1
ATOM 1440 N N . ALA A 1 197 ? -13.368 0.123 7.905 1.00 98.12 197 ALA A N 1
ATOM 1441 C CA . ALA A 1 197 ? -14.103 -0.458 6.787 1.00 98.12 197 ALA A CA 1
ATOM 1442 C C . ALA A 1 197 ? -14.488 -1.923 7.051 1.00 98.12 197 ALA A C 1
ATOM 1444 O O . ALA A 1 197 ? -15.642 -2.310 6.870 1.00 98.12 197 ALA A O 1
ATOM 1445 N N . GLY A 1 198 ? -13.552 -2.732 7.552 1.00 97.06 198 GLY A N 1
ATOM 1446 C CA . GLY A 1 198 ? -13.819 -4.123 7.916 1.00 97.06 198 GLY A CA 1
ATOM 1447 C C . GLY A 1 198 ? -14.785 -4.267 9.098 1.00 97.06 198 GLY A C 1
ATOM 1448 O O . GLY A 1 198 ? -15.652 -5.139 9.089 1.00 97.06 198 GLY A O 1
ATOM 1449 N N . SER A 1 199 ? -14.711 -3.376 10.090 1.00 94.94 199 SER A N 1
ATOM 1450 C CA . SER A 1 199 ? -15.675 -3.334 11.196 1.00 94.94 199 SER A CA 1
ATOM 1451 C C . SER A 1 199 ? -17.079 -2.967 10.706 1.00 94.94 199 SER A C 1
ATOM 1453 O O . SER A 1 199 ? -18.060 -3.524 11.196 1.00 94.94 199 SER A O 1
ATOM 1455 N N . PHE A 1 200 ? -17.189 -2.065 9.726 1.00 96.19 200 PHE A N 1
ATOM 1456 C CA . PHE A 1 200 ? -18.460 -1.704 9.095 1.00 96.19 200 PHE A CA 1
ATOM 1457 C C . PHE A 1 200 ? -19.035 -2.841 8.236 1.00 96.19 200 PHE A C 1
ATOM 1459 O O . PHE A 1 200 ? -20.242 -3.073 8.263 1.00 96.19 200 PHE A O 1
ATOM 1466 N N . LEU A 1 201 ? -18.189 -3.613 7.542 1.00 95.19 201 LEU A N 1
ATOM 1467 C CA . LEU A 1 201 ? -18.609 -4.818 6.809 1.00 95.19 201 LEU A CA 1
ATOM 1468 C C . LEU A 1 201 ? -19.241 -5.886 7.709 1.00 95.19 201 LEU A C 1
ATOM 1470 O O . LEU A 1 201 ? -20.161 -6.582 7.283 1.00 95.19 201 LEU A O 1
ATOM 1474 N N . GLN A 1 202 ? -18.777 -5.989 8.952 1.00 91.56 202 GLN A N 1
ATOM 1475 C CA . GLN A 1 202 ? -19.318 -6.911 9.952 1.00 91.56 202 GLN A CA 1
ATOM 1476 C C . GLN A 1 202 ? -20.628 -6.416 10.588 1.00 91.56 202 GLN A C 1
ATOM 1478 O O . GLN A 1 202 ? -21.285 -7.166 11.305 1.00 91.56 202 GLN A O 1
ATOM 1483 N N . ASP A 1 203 ? -21.026 -5.163 10.348 1.00 88.12 203 ASP A N 1
ATOM 1484 C CA . ASP A 1 203 ? -22.223 -4.579 10.946 1.00 88.12 203 ASP A CA 1
ATOM 1485 C C . ASP A 1 203 ? -23.496 -5.083 10.250 1.00 88.12 203 ASP A C 1
ATOM 1487 O O . ASP A 1 203 ? -23.894 -4.603 9.182 1.00 88.12 203 ASP A O 1
ATOM 1491 N N . GLY A 1 204 ? -24.146 -6.074 10.865 1.00 85.62 204 GLY A N 1
ATOM 1492 C CA . GLY A 1 204 ? -25.366 -6.706 10.353 1.00 85.62 204 GLY A CA 1
ATOM 1493 C C . GLY A 1 204 ? -26.600 -5.799 10.311 1.00 85.62 204 GLY A C 1
ATOM 1494 O O . GLY A 1 204 ? -27.616 -6.200 9.754 1.00 85.62 204 GLY A O 1
ATOM 1495 N N . ARG A 1 205 ? -26.535 -4.580 10.864 1.00 92.06 205 ARG A N 1
ATOM 1496 C CA . ARG A 1 205 ? -27.680 -3.651 10.907 1.00 92.06 205 ARG A CA 1
ATOM 1497 C C . ARG A 1 205 ? -27.968 -2.989 9.560 1.00 92.06 205 ARG A C 1
ATOM 1499 O O . ARG A 1 205 ? -29.076 -2.510 9.339 1.00 92.06 205 ARG A O 1
ATOM 1506 N N . VAL A 1 206 ? -26.972 -2.917 8.674 1.00 93.50 206 VAL A N 1
ATOM 1507 C CA . VAL A 1 206 ? -27.090 -2.247 7.372 1.00 93.50 206 VAL A CA 1
ATOM 1508 C C . VAL A 1 206 ? -27.269 -3.290 6.263 1.00 93.50 206 VAL A C 1
ATOM 1510 O O . VAL A 1 206 ? -26.412 -4.168 6.133 1.00 93.50 206 VAL A O 1
ATOM 1513 N N . PRO A 1 207 ? -28.321 -3.187 5.424 1.00 94.75 207 PRO A N 1
ATOM 1514 C CA . PRO A 1 207 ? -28.519 -4.091 4.293 1.00 94.75 207 PRO A CA 1
ATOM 1515 C C . PRO A 1 207 ? -27.332 -4.083 3.312 1.00 94.75 207 PRO A C 1
ATOM 1517 O O . PRO A 1 207 ? -26.740 -3.019 3.103 1.00 94.75 207 PRO A O 1
ATOM 1520 N N . PRO A 1 208 ? -27.014 -5.208 2.640 1.00 93.69 208 PRO A N 1
ATOM 1521 C CA . PRO A 1 208 ? -25.795 -5.332 1.835 1.00 93.69 208 PRO A CA 1
ATOM 1522 C C . PRO A 1 208 ? -25.635 -4.267 0.739 1.00 93.69 208 PRO A C 1
ATOM 1524 O O . PRO A 1 208 ? -24.581 -3.648 0.637 1.00 93.69 208 PRO A O 1
ATOM 1527 N N . VAL A 1 209 ? -26.685 -3.981 -0.040 1.00 94.06 209 VAL A N 1
ATOM 1528 C CA . VAL A 1 209 ? -26.621 -2.978 -1.124 1.00 94.06 209 VAL A CA 1
ATOM 1529 C C . VAL A 1 209 ? -26.431 -1.564 -0.569 1.00 94.06 209 VAL A C 1
ATOM 1531 O O . VAL A 1 209 ? -25.581 -0.816 -1.048 1.00 94.06 209 VAL A O 1
ATOM 1534 N N . ARG A 1 210 ? -27.160 -1.204 0.496 1.00 95.94 210 ARG A N 1
ATOM 1535 C CA . ARG A 1 210 ? -26.996 0.096 1.166 1.00 95.94 210 ARG A CA 1
ATOM 1536 C C . ARG A 1 210 ? -25.590 0.246 1.742 1.00 95.94 210 ARG A C 1
ATOM 1538 O O . ARG A 1 210 ? -25.014 1.325 1.673 1.00 95.94 210 ARG A O 1
ATOM 1545 N N . ARG A 1 211 ? -25.024 -0.835 2.280 1.00 95.81 211 ARG A N 1
ATOM 1546 C CA . ARG A 1 211 ? -23.651 -0.864 2.784 1.00 95.81 211 ARG A CA 1
ATOM 1547 C C . ARG A 1 211 ? -22.642 -0.572 1.674 1.00 95.81 211 ARG A C 1
ATOM 1549 O O . ARG A 1 211 ? -21.784 0.282 1.867 1.00 95.81 211 ARG A O 1
ATOM 1556 N N . VAL A 1 212 ? -22.781 -1.228 0.521 1.00 97.00 212 VAL A N 1
ATOM 1557 C CA . VAL A 1 212 ? -21.944 -0.974 -0.663 1.00 97.00 212 VAL A CA 1
ATOM 1558 C C . VAL A 1 212 ? -22.031 0.495 -1.077 1.00 97.00 212 VAL A C 1
ATOM 1560 O O . VAL A 1 212 ? -20.995 1.134 -1.223 1.00 97.00 212 VAL A O 1
ATOM 1563 N N . LEU A 1 213 ? -23.239 1.056 -1.190 1.00 97.75 213 LEU A N 1
ATOM 1564 C CA . LEU A 1 213 ? -23.433 2.463 -1.563 1.00 97.75 213 LEU A CA 1
ATOM 1565 C C . LEU A 1 213 ? -22.774 3.430 -0.572 1.00 97.75 213 LEU A C 1
ATOM 1567 O O . LEU A 1 213 ? -22.117 4.376 -0.993 1.00 97.75 213 LEU A O 1
ATOM 1571 N N . LEU A 1 214 ? -22.894 3.178 0.735 1.00 98.06 214 LEU A N 1
ATOM 1572 C CA . LEU A 1 214 ? -22.246 4.000 1.762 1.00 98.06 214 LEU A CA 1
ATOM 1573 C C . LEU A 1 214 ? -20.717 3.924 1.684 1.00 98.06 214 LEU A C 1
ATOM 1575 O O . LEU A 1 214 ? -20.051 4.942 1.850 1.00 98.06 214 LEU A O 1
ATOM 1579 N N . MET A 1 215 ? -20.155 2.744 1.413 1.00 98.25 215 MET A N 1
ATOM 1580 C CA . MET A 1 215 ? -18.709 2.580 1.237 1.00 98.25 215 MET A CA 1
ATOM 1581 C C . MET A 1 215 ? -18.215 3.254 -0.048 1.00 98.25 215 MET A C 1
ATOM 1583 O O . MET A 1 215 ? -17.175 3.906 -0.017 1.00 98.25 215 MET A O 1
ATOM 1587 N N . LEU A 1 216 ? -18.964 3.152 -1.151 1.00 98.56 216 LEU A N 1
ATOM 1588 C CA . LEU A 1 216 ? -18.656 3.855 -2.399 1.00 98.56 216 LEU A CA 1
ATOM 1589 C C . LEU A 1 216 ? -18.702 5.373 -2.204 1.00 98.56 216 LEU A C 1
ATOM 1591 O O . LEU A 1 216 ? -17.755 6.055 -2.580 1.00 98.56 216 LEU A O 1
ATOM 1595 N N . ALA A 1 217 ? -19.751 5.892 -1.560 1.00 98.56 217 ALA A N 1
ATOM 1596 C CA . ALA A 1 217 ? -19.889 7.317 -1.272 1.00 98.56 217 ALA A CA 1
ATOM 1597 C C . ALA A 1 217 ? -18.757 7.822 -0.367 1.00 98.56 217 ALA A C 1
ATOM 1599 O O . ALA A 1 217 ? -18.098 8.802 -0.697 1.0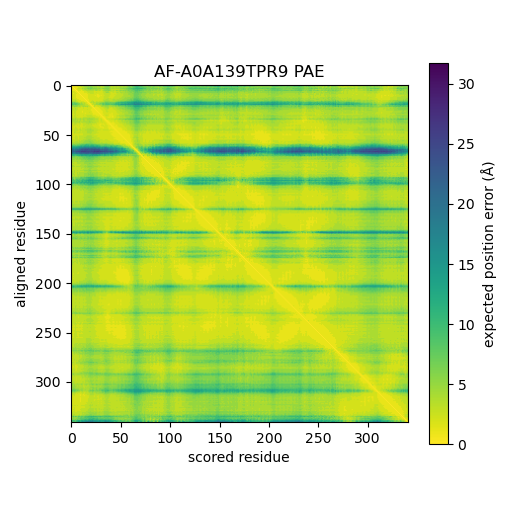0 98.56 217 ALA A O 1
ATOM 1600 N N . ALA A 1 218 ? -18.467 7.120 0.733 1.00 98.44 218 ALA A N 1
ATOM 1601 C CA . ALA A 1 218 ? -17.362 7.478 1.619 1.00 98.44 218 ALA A CA 1
ATOM 1602 C C . ALA A 1 218 ? -16.005 7.418 0.900 1.00 98.44 218 ALA A C 1
ATOM 1604 O O . ALA A 1 218 ? -15.175 8.307 1.079 1.00 98.44 218 ALA A O 1
ATOM 1605 N N . GLY A 1 219 ? -15.782 6.405 0.059 1.00 98.62 219 GLY A N 1
ATOM 1606 C CA . GLY A 1 219 ? -14.553 6.269 -0.718 1.00 98.62 219 GLY A CA 1
ATOM 1607 C C . GLY A 1 219 ? -14.380 7.389 -1.747 1.00 98.62 219 GLY A C 1
ATOM 1608 O O . GLY A 1 219 ? -13.296 7.963 -1.845 1.00 98.62 219 GLY A O 1
ATOM 1609 N N . ALA A 1 220 ? -15.459 7.762 -2.440 1.00 98.75 220 ALA A N 1
ATOM 1610 C CA . ALA A 1 220 ? -15.482 8.895 -3.359 1.00 98.75 220 ALA A CA 1
ATOM 1611 C C . ALA A 1 220 ? -15.243 10.229 -2.633 1.00 98.75 220 ALA A C 1
ATOM 1613 O O . ALA A 1 220 ? -14.483 11.055 -3.130 1.00 98.75 220 ALA A O 1
ATOM 1614 N N . CYS A 1 221 ? -15.813 10.428 -1.438 1.00 98.62 221 CYS A N 1
ATOM 1615 C CA . CYS A 1 221 ? -15.549 11.614 -0.619 1.00 98.62 221 CYS A CA 1
ATOM 1616 C C . CYS A 1 221 ? -14.078 11.708 -0.189 1.00 98.62 221 CYS A C 1
ATOM 1618 O O . CYS A 1 221 ? -13.489 12.778 -0.300 1.00 98.62 221 CYS A O 1
ATOM 1620 N N . LEU A 1 222 ? -13.468 10.607 0.268 1.00 98.62 222 LEU A N 1
ATOM 1621 C CA . LEU A 1 222 ? -12.049 10.585 0.650 1.00 98.62 222 LEU A CA 1
ATOM 1622 C C . LEU A 1 222 ? -11.137 10.897 -0.542 1.00 98.62 222 LEU A C 1
ATOM 1624 O O . LEU A 1 222 ? -10.222 11.709 -0.423 1.00 98.62 222 LEU A O 1
ATOM 1628 N N . PHE A 1 223 ? -11.412 10.288 -1.698 1.00 98.56 223 PHE A N 1
ATOM 1629 C CA . PHE A 1 223 ? -10.656 10.548 -2.919 1.00 98.56 223 PHE A CA 1
ATOM 1630 C C . PHE A 1 223 ? -10.850 11.987 -3.421 1.00 98.56 223 PHE A C 1
ATOM 1632 O O . PHE A 1 223 ? -9.878 12.658 -3.755 1.00 98.56 223 PHE A O 1
ATOM 1639 N N . GLY A 1 224 ? -12.087 12.491 -3.416 1.00 98.50 224 GLY A N 1
ATOM 1640 C CA . GLY A 1 224 ? -12.400 13.870 -3.788 1.00 98.50 224 GLY A CA 1
ATOM 1641 C C . GLY A 1 224 ? -11.746 14.895 -2.859 1.00 98.50 224 GLY A C 1
ATOM 1642 O O . GLY A 1 224 ? -11.247 15.909 -3.333 1.00 98.50 224 GLY A O 1
ATOM 1643 N N . MET A 1 225 ? -11.672 14.608 -1.555 1.00 98.19 225 MET A N 1
ATOM 1644 C CA . MET A 1 225 ? -10.948 15.438 -0.588 1.00 98.19 225 MET A CA 1
ATOM 1645 C C . MET A 1 225 ? -9.442 15.442 -0.865 1.00 98.19 225 MET A C 1
ATOM 1647 O O . MET A 1 225 ? -8.831 16.504 -0.847 1.00 98.19 225 MET A O 1
ATOM 1651 N N . ALA A 1 226 ? -8.845 14.283 -1.157 1.00 98.06 226 ALA A N 1
ATOM 1652 C CA . ALA A 1 226 ? -7.437 14.208 -1.541 1.00 98.06 226 ALA A CA 1
ATOM 1653 C C . ALA A 1 226 ? -7.140 15.047 -2.789 1.00 98.06 226 ALA A C 1
ATOM 1655 O O . ALA A 1 226 ? -6.199 15.833 -2.788 1.00 98.06 226 ALA A O 1
ATOM 1656 N N . TRP A 1 227 ? -7.976 14.910 -3.820 1.00 97.44 227 TRP A N 1
ATOM 1657 C CA . TRP A 1 227 ? -7.837 15.653 -5.070 1.00 97.44 227 TRP A CA 1
ATOM 1658 C C . TRP A 1 227 ? -8.030 17.161 -4.877 1.00 97.44 227 TRP A C 1
ATOM 1660 O O . TRP A 1 227 ? -7.251 17.955 -5.389 1.00 97.44 227 TRP A O 1
ATOM 1670 N N . GLY A 1 228 ? -9.037 17.569 -4.098 1.00 97.88 228 GLY A N 1
ATOM 1671 C CA . GLY A 1 228 ? -9.299 18.980 -3.806 1.00 97.88 228 GLY A CA 1
ATOM 1672 C C . GLY A 1 228 ? -8.195 19.656 -2.988 1.00 97.88 228 GLY A C 1
ATOM 1673 O O . GLY A 1 228 ? -8.035 20.870 -3.071 1.00 97.88 228 GLY A O 1
ATOM 1674 N N . LEU A 1 229 ? -7.424 18.882 -2.219 1.00 97.19 229 LEU A N 1
ATOM 1675 C CA . LEU A 1 229 ? -6.308 19.376 -1.413 1.00 97.19 229 LEU A CA 1
ATOM 1676 C C . LEU A 1 229 ? -4.949 19.307 -2.126 1.00 97.19 229 LEU A C 1
ATOM 1678 O O . LEU A 1 229 ? -4.005 19.902 -1.614 1.00 97.19 229 LEU A O 1
ATOM 1682 N N . ASP A 1 230 ? -4.831 18.641 -3.282 1.00 96.31 230 ASP A N 1
ATOM 1683 C CA . ASP A 1 230 ? -3.550 18.399 -3.978 1.00 96.31 230 ASP A CA 1
ATOM 1684 C C . ASP A 1 230 ? -2.766 19.691 -4.282 1.00 96.31 230 ASP A C 1
ATOM 1686 O O . ASP A 1 230 ? -1.541 19.706 -4.223 1.00 96.31 230 ASP A O 1
ATOM 1690 N N . GLY A 1 231 ? -3.458 20.811 -4.523 1.00 94.06 231 GLY A N 1
ATOM 1691 C CA . GLY A 1 231 ? -2.812 22.108 -4.760 1.00 94.06 231 GLY A CA 1
ATOM 1692 C C . GLY A 1 231 ? -2.132 22.734 -3.533 1.00 94.06 231 GLY A C 1
ATOM 1693 O O . GLY A 1 231 ? -1.277 23.599 -3.698 1.00 94.06 231 GLY A O 1
ATOM 1694 N N . ILE A 1 232 ? -2.501 22.323 -2.314 1.00 95.69 232 ILE A N 1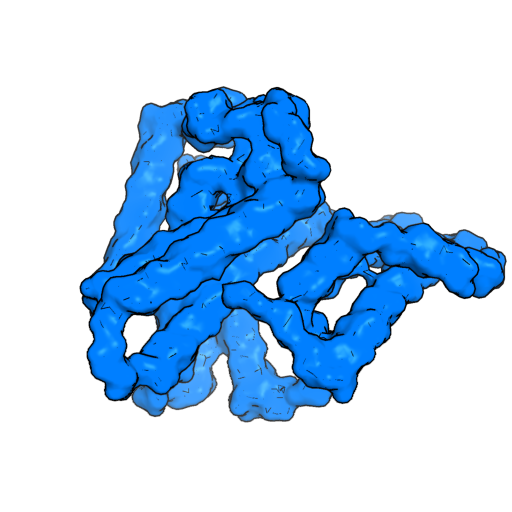
ATOM 1695 C CA . ILE A 1 232 ? -1.947 22.845 -1.047 1.00 95.69 232 ILE A CA 1
ATOM 1696 C C . ILE A 1 232 ? -1.086 21.781 -0.362 1.00 95.69 232 ILE A C 1
ATOM 1698 O O . ILE A 1 232 ? -0.027 22.083 0.182 1.00 95.69 232 ILE A O 1
ATOM 1702 N N . TYR A 1 233 ? -1.550 20.533 -0.383 1.00 97.12 233 TYR A N 1
ATOM 1703 C CA . TYR A 1 233 ? -0.871 19.379 0.180 1.00 97.12 233 TYR A CA 1
ATOM 1704 C C . TYR A 1 233 ? -0.723 18.304 -0.908 1.00 97.12 233 TYR A C 1
ATOM 1706 O O . TYR A 1 233 ? -1.643 17.505 -1.111 1.00 97.12 233 TYR A O 1
ATOM 1714 N N . PRO A 1 234 ? 0.404 18.274 -1.635 1.00 97.44 234 PRO A N 1
ATOM 1715 C CA . PRO A 1 234 ? 0.534 17.479 -2.852 1.00 97.44 234 PRO A CA 1
ATOM 1716 C C . PRO A 1 234 ? 0.427 15.977 -2.592 1.00 97.44 234 PRO A C 1
ATOM 1718 O O . PRO A 1 234 ? 0.966 15.457 -1.615 1.00 97.44 234 PRO A O 1
ATOM 1721 N N . ILE A 1 235 ? -0.229 15.260 -3.503 1.00 98.25 235 ILE A N 1
ATOM 1722 C CA . ILE A 1 235 ? -0.332 13.802 -3.492 1.00 98.25 235 ILE A CA 1
ATOM 1723 C C . ILE A 1 235 ? 1.038 13.226 -3.854 1.00 98.25 235 ILE A C 1
ATOM 1725 O O . ILE A 1 235 ? 1.397 13.093 -5.024 1.00 98.25 235 ILE A O 1
ATOM 1729 N N . ILE A 1 236 ? 1.817 12.878 -2.832 1.00 97.75 236 ILE A N 1
ATOM 1730 C CA . ILE A 1 236 ? 3.158 12.295 -2.970 1.00 97.75 236 ILE A CA 1
A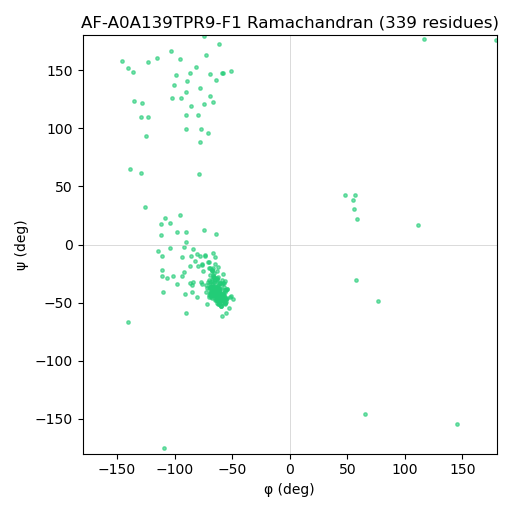TOM 1731 C C . ILE A 1 236 ? 3.200 10.953 -2.239 1.00 97.75 236 ILE A C 1
ATOM 1733 O O . ILE A 1 236 ? 3.220 10.898 -1.004 1.00 97.75 236 ILE A O 1
ATOM 1737 N N . LYS A 1 237 ? 3.271 9.861 -3.015 1.00 96.62 237 LYS A N 1
ATOM 1738 C CA . LYS A 1 237 ? 3.402 8.480 -2.511 1.00 96.62 237 LYS A CA 1
ATOM 1739 C C . LYS A 1 237 ? 4.702 8.271 -1.739 1.00 96.62 237 LYS A C 1
ATOM 1741 O O . LYS A 1 237 ? 4.707 7.616 -0.705 1.00 96.62 237 LYS A O 1
ATOM 1746 N N . LYS A 1 238 ? 5.806 8.843 -2.229 1.00 96.19 238 LYS A N 1
ATOM 1747 C CA . LYS A 1 238 ? 7.148 8.672 -1.644 1.00 96.19 238 LYS A CA 1
ATOM 1748 C C . LYS A 1 238 ? 7.305 9.305 -0.260 1.00 96.19 238 LYS A C 1
ATOM 1750 O O . LYS A 1 238 ? 8.151 8.867 0.498 1.00 96.19 238 LYS A O 1
ATOM 1755 N N . MET A 1 239 ? 6.460 10.275 0.076 1.00 96.75 239 MET A N 1
ATOM 1756 C CA . MET A 1 239 ? 6.406 10.894 1.402 1.00 96.75 239 MET A CA 1
ATOM 1757 C C . MET A 1 239 ? 5.219 10.405 2.237 1.00 96.75 239 MET A C 1
ATOM 1759 O O . MET A 1 239 ? 5.053 10.851 3.373 1.00 96.75 239 MET A O 1
ATOM 1763 N N . TRP A 1 240 ? 4.361 9.545 1.671 1.00 97.69 240 TRP A N 1
ATOM 1764 C CA . TRP A 1 240 ? 3.102 9.125 2.289 1.00 97.69 240 TRP A CA 1
ATOM 1765 C C . TRP A 1 240 ? 2.275 10.303 2.833 1.00 97.69 240 TRP A C 1
ATOM 1767 O O . TRP A 1 240 ? 1.718 10.247 3.927 1.00 97.69 240 TRP A O 1
ATOM 1777 N N . THR A 1 241 ? 2.201 11.379 2.048 1.00 98.12 241 THR A N 1
ATOM 1778 C CA . THR A 1 241 ? 1.405 12.576 2.372 1.00 98.12 241 THR A CA 1
ATOM 1779 C C . THR A 1 241 ? -0.033 12.218 2.749 1.00 98.12 241 THR A C 1
ATOM 1781 O O . THR A 1 241 ? -0.610 11.248 2.252 1.00 98.12 241 THR A O 1
ATOM 1784 N N . GLY A 1 242 ? -0.652 13.014 3.618 1.00 97.88 242 GLY A N 1
ATOM 1785 C CA . GLY A 1 242 ? -2.030 12.803 4.048 1.00 97.88 242 GLY A CA 1
ATOM 1786 C C . GLY A 1 242 ? -3.017 12.774 2.881 1.00 97.88 242 GLY A C 1
ATOM 1787 O O . GLY A 1 242 ? -3.916 11.937 2.880 1.00 97.88 242 GLY A O 1
ATOM 1788 N N . THR A 1 243 ? -2.820 13.592 1.843 1.00 98.19 243 THR A N 1
ATOM 1789 C CA . THR A 1 243 ? -3.621 13.531 0.608 1.00 98.19 243 THR A CA 1
ATOM 1790 C C . THR A 1 243 ? -3.411 12.226 -0.153 1.00 98.19 243 THR A C 1
ATOM 1792 O O . THR A 1 243 ? -4.394 11.608 -0.561 1.00 98.19 243 THR A O 1
ATOM 1795 N N . PHE A 1 244 ? -2.181 11.709 -0.251 1.00 98.56 244 PHE A N 1
ATOM 1796 C CA . PHE A 1 244 ? -1.946 10.361 -0.776 1.00 98.56 244 PHE A CA 1
ATOM 1797 C C . PHE A 1 244 ? -2.646 9.274 0.052 1.00 98.56 244 PHE A C 1
ATOM 1799 O O . PHE A 1 244 ? -3.291 8.395 -0.521 1.00 98.56 244 PHE A O 1
ATOM 1806 N N . VAL A 1 245 ? -2.585 9.338 1.387 1.00 98.56 245 VAL A N 1
ATOM 1807 C CA . VAL A 1 245 ? -3.261 8.363 2.259 1.00 98.56 245 VAL A CA 1
ATOM 1808 C C . VAL A 1 245 ? -4.780 8.422 2.092 1.00 98.56 245 VAL A C 1
ATOM 1810 O O . VAL A 1 245 ? -5.419 7.373 2.017 1.00 98.56 245 VAL A O 1
ATOM 1813 N N . LEU A 1 246 ? -5.365 9.617 1.982 1.00 98.56 246 LEU A N 1
ATOM 1814 C CA . LEU A 1 246 ? -6.793 9.803 1.708 1.00 98.56 246 LEU A CA 1
ATOM 1815 C C . LEU A 1 246 ? -7.184 9.241 0.335 1.00 98.56 246 LEU A C 1
ATOM 1817 O O . LEU A 1 246 ? -8.170 8.508 0.240 1.00 98.56 246 LEU A O 1
ATOM 1821 N N . ALA A 1 247 ? -6.392 9.510 -0.708 1.00 98.62 247 ALA A N 1
ATOM 1822 C CA . ALA A 1 247 ? -6.626 8.969 -2.045 1.00 98.62 247 ALA A CA 1
ATOM 1823 C C . ALA A 1 247 ? -6.557 7.435 -2.041 1.00 98.62 247 ALA A C 1
ATOM 1825 O O . ALA A 1 247 ? -7.465 6.762 -2.536 1.00 98.62 247 ALA A O 1
ATOM 1826 N N . ALA A 1 248 ? -5.521 6.872 -1.414 1.00 98.50 248 ALA A N 1
ATOM 1827 C CA . ALA A 1 248 ? -5.340 5.435 -1.280 1.00 98.50 248 ALA A CA 1
ATOM 1828 C C . ALA A 1 248 ? -6.462 4.780 -0.465 1.00 98.50 248 ALA A C 1
ATOM 1830 O O . ALA A 1 248 ? -6.969 3.729 -0.863 1.00 98.50 248 ALA A O 1
ATOM 1831 N N . ALA A 1 249 ? -6.894 5.396 0.639 1.00 98.69 249 ALA A N 1
ATOM 1832 C CA . ALA A 1 249 ? -8.022 4.932 1.441 1.00 98.69 249 ALA A CA 1
ATOM 1833 C C . ALA A 1 249 ? -9.330 4.967 0.641 1.00 98.69 249 ALA A C 1
ATOM 1835 O O . ALA A 1 249 ? -10.085 3.995 0.666 1.00 98.69 249 ALA A O 1
ATOM 1836 N N . GLY A 1 250 ? -9.572 6.052 -0.101 1.00 98.62 250 GLY A N 1
ATOM 1837 C CA . GLY A 1 250 ? -10.747 6.221 -0.948 1.00 98.62 250 GLY A CA 1
ATOM 1838 C C . GLY A 1 250 ? -10.845 5.139 -2.019 1.00 98.62 250 GLY A C 1
ATOM 1839 O O . GLY A 1 250 ? -11.846 4.420 -2.083 1.00 98.62 250 GLY A O 1
ATOM 1840 N N . VAL A 1 251 ? -9.777 4.946 -2.800 1.00 98.50 251 VAL A N 1
ATOM 1841 C CA . VAL A 1 251 ? -9.734 3.899 -3.834 1.00 98.50 251 VAL A CA 1
ATOM 1842 C C . VAL A 1 251 ? -9.834 2.504 -3.220 1.00 98.50 251 VAL A C 1
ATOM 1844 O O . VAL A 1 251 ? -10.612 1.682 -3.703 1.00 98.50 251 VAL A O 1
ATOM 1847 N N . SER A 1 252 ? -9.123 2.233 -2.122 1.00 98.50 252 SER A N 1
ATOM 1848 C CA . SER A 1 252 ? -9.188 0.930 -1.445 1.00 98.50 252 SER A CA 1
ATOM 1849 C C . SER A 1 252 ? -10.595 0.613 -0.935 1.00 98.50 252 SER A C 1
ATOM 1851 O O . SER A 1 252 ? -11.057 -0.521 -1.068 1.00 98.50 252 SER A O 1
ATOM 1853 N N . LEU A 1 253 ? -11.299 1.607 -0.385 1.00 98.62 253 LEU A N 1
ATOM 1854 C CA . LEU A 1 253 ? -12.662 1.446 0.112 1.00 98.62 253 LEU A CA 1
ATOM 1855 C C . LEU A 1 253 ? -13.659 1.205 -1.026 1.00 98.62 253 LEU A C 1
ATOM 1857 O O . LEU A 1 253 ? -14.516 0.328 -0.900 1.00 98.62 253 LEU A O 1
ATOM 1861 N N . MET A 1 254 ? -13.522 1.921 -2.147 1.00 98.62 254 MET A N 1
ATOM 1862 C CA . MET A 1 254 ? -14.350 1.697 -3.337 1.00 98.62 254 MET A CA 1
ATOM 1863 C C . MET A 1 254 ? -14.113 0.309 -3.942 1.00 98.62 254 MET A C 1
ATOM 1865 O O . MET A 1 254 ? -15.075 -0.398 -4.244 1.00 98.62 254 MET A O 1
ATOM 1869 N N . LEU A 1 255 ? -12.853 -0.125 -4.055 1.00 97.69 255 LEU A N 1
ATOM 1870 C CA . LEU A 1 255 ? -12.508 -1.471 -4.524 1.00 97.69 255 LEU A CA 1
ATOM 1871 C C . LEU A 1 255 ? -13.069 -2.551 -3.593 1.00 97.69 255 LEU A C 1
ATOM 1873 O O . LEU A 1 255 ? -13.649 -3.528 -4.063 1.00 97.69 255 LEU A O 1
ATOM 1877 N N . LEU A 1 256 ? -12.952 -2.367 -2.275 1.00 97.88 256 LEU A N 1
ATOM 1878 C CA . LEU A 1 256 ? -13.527 -3.285 -1.293 1.00 97.88 256 LEU A CA 1
ATOM 1879 C C . LEU A 1 256 ? -15.056 -3.366 -1.421 1.00 97.88 256 LEU A C 1
ATOM 1881 O O . LEU A 1 256 ? -15.611 -4.463 -1.383 1.00 97.88 256 LEU A O 1
ATOM 1885 N N . ALA A 1 257 ? -15.733 -2.229 -1.603 1.00 98.00 257 ALA A N 1
ATOM 1886 C CA . ALA A 1 257 ? -17.180 -2.173 -1.802 1.00 98.00 257 ALA A CA 1
ATOM 1887 C C . ALA A 1 257 ? -17.608 -2.894 -3.088 1.00 98.00 257 ALA A C 1
ATOM 1889 O O . ALA A 1 257 ? -18.555 -3.682 -3.067 1.00 98.00 257 ALA A O 1
ATOM 1890 N N . LEU A 1 258 ? -16.882 -2.670 -4.188 1.00 97.12 258 LEU A N 1
ATOM 1891 C CA . LEU A 1 258 ? -17.135 -3.320 -5.470 1.00 97.12 258 LEU A CA 1
ATOM 1892 C C . LEU A 1 258 ? -16.935 -4.837 -5.373 1.00 97.12 258 LEU A C 1
ATOM 1894 O O . LEU A 1 258 ? -17.807 -5.595 -5.786 1.00 97.12 258 LEU A O 1
ATOM 1898 N N . PHE A 1 259 ? -15.833 -5.307 -4.782 1.00 95.50 259 PHE A N 1
ATOM 1899 C CA . PHE A 1 259 ? -15.616 -6.746 -4.620 1.00 95.50 259 PHE A CA 1
ATOM 1900 C C . PHE A 1 259 ? -16.632 -7.386 -3.673 1.00 95.50 259 PHE A C 1
ATOM 1902 O O . PHE A 1 259 ? -17.091 -8.490 -3.955 1.00 95.50 259 PHE A O 1
ATOM 1909 N N . HIS A 1 260 ? -17.050 -6.694 -2.610 1.00 95.38 260 HIS A N 1
ATOM 1910 C CA . HIS A 1 260 ? -18.136 -7.167 -1.751 1.00 95.38 260 HIS A CA 1
ATOM 1911 C C . HIS A 1 260 ? -19.453 -7.309 -2.532 1.00 95.38 260 HIS A C 1
ATOM 1913 O O . HIS A 1 260 ? -20.130 -8.332 -2.429 1.00 95.38 260 HIS A O 1
ATOM 1919 N N . LEU A 1 261 ? -19.793 -6.330 -3.378 1.00 96.44 261 LEU A N 1
ATOM 1920 C CA . LEU A 1 261 ? -20.960 -6.402 -4.258 1.00 96.44 261 LEU A CA 1
ATOM 1921 C C . LEU A 1 261 ? -20.874 -7.606 -5.205 1.00 96.44 261 LEU A C 1
ATOM 1923 O O . LEU A 1 261 ? -21.782 -8.433 -5.230 1.00 96.44 261 LEU A O 1
ATOM 1927 N N . LEU A 1 262 ? -19.770 -7.746 -5.941 1.00 96.12 262 LEU A N 1
ATOM 1928 C CA . LEU A 1 262 ? -19.599 -8.809 -6.934 1.00 96.12 262 LEU A CA 1
ATOM 1929 C C . LEU A 1 262 ? -19.609 -10.211 -6.296 1.00 96.12 262 LEU A C 1
ATOM 1931 O O . LEU A 1 262 ? -20.295 -11.112 -6.776 1.00 96.12 262 LEU A O 1
ATOM 1935 N N . ILE A 1 263 ? -18.865 -10.405 -5.205 1.00 94.69 263 ILE A N 1
ATOM 1936 C CA . ILE A 1 263 ? -18.555 -11.732 -4.644 1.00 94.69 263 ILE A CA 1
ATOM 1937 C C . ILE A 1 263 ? -19.583 -12.167 -3.593 1.00 94.69 263 ILE A C 1
ATOM 1939 O O . ILE A 1 263 ? -19.997 -13.336 -3.564 1.00 94.69 263 ILE A O 1
ATOM 1943 N N . ASP A 1 264 ? -19.995 -11.251 -2.716 1.00 93.19 264 ASP A N 1
ATOM 1944 C CA . ASP A 1 264 ? -20.847 -11.571 -1.570 1.00 93.19 264 ASP A CA 1
ATOM 1945 C C . ASP A 1 264 ? -22.320 -11.273 -1.822 1.00 93.19 264 ASP A C 1
ATOM 1947 O O . ASP A 1 264 ? -23.157 -12.038 -1.339 1.00 93.19 264 ASP A O 1
ATOM 1951 N N . VAL A 1 265 ? -22.647 -10.229 -2.589 1.00 93.88 265 VAL A N 1
ATOM 1952 C CA . VAL A 1 265 ? -24.040 -9.868 -2.897 1.00 93.88 265 VAL A CA 1
ATOM 1953 C C . VAL A 1 265 ? -24.516 -10.575 -4.166 1.00 93.88 265 VAL A C 1
ATOM 1955 O O . VAL A 1 265 ? -25.441 -11.377 -4.094 1.00 93.88 265 VAL A O 1
ATOM 1958 N N . TRP A 1 266 ? -23.851 -10.355 -5.304 1.00 95.94 266 TRP A N 1
ATOM 1959 C CA . TRP A 1 266 ? -24.211 -10.951 -6.600 1.00 95.94 266 TRP A CA 1
ATOM 1960 C C . TRP A 1 266 ? -23.718 -12.388 -6.787 1.00 95.94 266 TRP A C 1
ATOM 1962 O O . TRP A 1 266 ? -24.088 -13.043 -7.756 1.00 95.94 266 TRP A O 1
ATOM 1972 N N . LYS A 1 267 ? -22.893 -12.902 -5.864 1.00 94.94 267 LYS A N 1
ATOM 1973 C CA . LYS A 1 267 ? -22.361 -14.278 -5.889 1.00 94.94 267 LYS A CA 1
ATOM 1974 C C . LYS A 1 267 ? -21.568 -14.626 -7.157 1.00 94.94 267 LYS A C 1
ATOM 1976 O O . LYS A 1 267 ? -21.343 -15.805 -7.437 1.00 94.94 267 LYS A O 1
ATOM 1981 N N . PHE A 1 268 ? -21.052 -13.631 -7.876 1.00 94.19 268 PHE A N 1
ATOM 1982 C CA . PHE A 1 268 ? -20.195 -13.838 -9.036 1.00 94.19 268 PHE A CA 1
ATOM 1983 C C . PHE A 1 268 ? -18.776 -14.205 -8.579 1.00 94.19 268 PHE A C 1
ATOM 1985 O O . PHE A 1 268 ? -17.93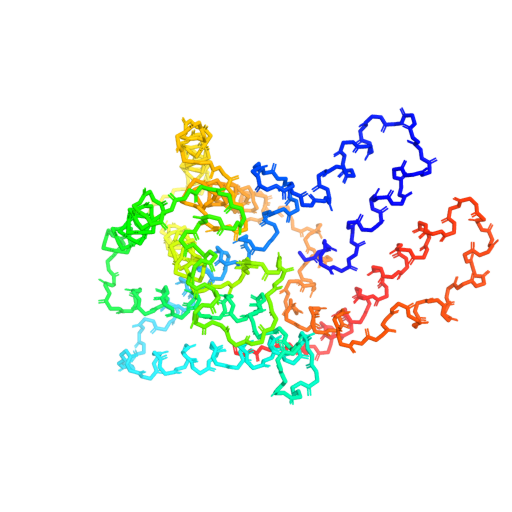3 -13.343 -8.339 1.00 94.19 268 PHE A O 1
ATOM 1992 N N . ARG A 1 269 ? -18.531 -15.510 -8.386 1.00 90.94 269 ARG A N 1
ATOM 1993 C CA . ARG A 1 269 ? -17.336 -16.035 -7.693 1.00 90.94 269 ARG A CA 1
ATOM 1994 C C . ARG A 1 269 ? -16.346 -16.782 -8.582 1.00 90.94 269 ARG A C 1
ATOM 1996 O O . ARG A 1 269 ? -15.182 -16.887 -8.205 1.00 90.94 269 ARG A O 1
ATOM 2003 N N . LEU A 1 270 ? -16.766 -17.303 -9.734 1.00 88.94 270 LEU A N 1
ATOM 2004 C CA . LEU A 1 270 ? -15.946 -18.229 -10.530 1.00 88.94 270 LEU A CA 1
ATOM 2005 C C . LEU A 1 270 ? -14.609 -17.608 -10.969 1.00 88.94 270 LEU A C 1
ATOM 2007 O O . LEU A 1 270 ? -13.554 -18.217 -10.807 1.00 88.94 270 LEU A O 1
ATOM 2011 N N . TRP A 1 271 ? -14.642 -16.353 -11.417 1.00 89.62 271 TRP A N 1
ATOM 2012 C CA . TRP A 1 271 ? -13.460 -15.602 -11.849 1.00 89.62 271 TRP A CA 1
ATOM 2013 C C . TRP A 1 271 ? -12.458 -15.320 -10.715 1.00 89.62 271 TRP A C 1
ATOM 2015 O O . TRP A 1 271 ? -11.302 -15.016 -10.989 1.00 89.62 271 TRP A O 1
ATOM 2025 N N . THR A 1 272 ? -12.861 -15.441 -9.442 1.00 91.19 272 THR A N 1
ATOM 2026 C CA . THR A 1 272 ? -11.988 -15.147 -8.290 1.00 91.19 272 THR A CA 1
ATOM 2027 C C . THR A 1 272 ? -10.964 -16.247 -8.019 1.00 91.19 272 THR A C 1
ATOM 2029 O O . THR A 1 272 ? -9.978 -15.999 -7.328 1.00 91.19 272 THR A O 1
ATOM 2032 N N . PHE A 1 273 ? -11.169 -17.456 -8.555 1.00 91.12 273 PHE A N 1
ATOM 2033 C CA . PHE A 1 273 ? -10.320 -18.619 -8.295 1.00 91.12 273 PHE A CA 1
ATOM 2034 C C . PHE A 1 273 ? -8.815 -18.376 -8.537 1.00 91.12 273 PHE A C 1
ATOM 2036 O O . PHE A 1 273 ? -8.045 -18.559 -7.587 1.00 91.12 273 PHE A O 1
ATOM 2043 N N . PRO A 1 274 ? -8.363 -17.907 -9.722 1.00 89.00 274 PRO A N 1
ATOM 2044 C CA . PRO A 1 274 ? -6.940 -17.659 -9.957 1.00 89.00 274 PRO A CA 1
ATOM 2045 C C . PRO A 1 274 ? -6.355 -16.618 -8.994 1.00 89.00 274 PRO A C 1
ATOM 2047 O O . PRO A 1 274 ? -5.237 -16.790 -8.512 1.00 89.00 274 PRO A O 1
ATOM 2050 N N . PHE A 1 275 ? -7.119 -15.579 -8.646 1.00 90.50 275 PHE A N 1
ATOM 2051 C CA . PHE A 1 275 ? -6.680 -14.525 -7.725 1.00 90.50 275 PHE A CA 1
ATOM 2052 C C . PHE A 1 275 ? -6.629 -14.996 -6.271 1.00 90.50 275 PHE A C 1
ATOM 2054 O O . PHE A 1 275 ? -5.739 -14.594 -5.520 1.00 90.50 275 PHE A O 1
ATOM 2061 N N . ARG A 1 276 ? -7.557 -15.873 -5.870 1.00 89.75 276 ARG A N 1
ATOM 2062 C CA . ARG A 1 276 ? -7.616 -16.452 -4.525 1.00 89.75 276 ARG A CA 1
ATOM 2063 C C . ARG A 1 276 ? -6.361 -17.263 -4.215 1.00 89.75 276 ARG A C 1
ATOM 2065 O O . ARG A 1 276 ? -5.845 -17.150 -3.107 1.00 89.75 276 ARG A O 1
ATOM 2072 N N . ILE A 1 277 ? -5.864 -18.041 -5.178 1.00 90.56 277 ILE A N 1
ATOM 2073 C CA . ILE A 1 277 ? -4.632 -18.834 -5.031 1.00 90.56 277 ILE A CA 1
ATOM 2074 C C . ILE A 1 277 ? -3.454 -17.931 -4.660 1.00 90.56 277 ILE A C 1
ATOM 2076 O O . ILE A 1 277 ? -2.756 -18.192 -3.681 1.00 90.56 277 ILE A O 1
ATOM 2080 N N . ILE A 1 278 ? -3.287 -16.831 -5.397 1.00 90.06 278 ILE A N 1
ATOM 2081 C CA . ILE A 1 278 ? -2.202 -15.880 -5.154 1.00 90.06 278 ILE A CA 1
ATOM 2082 C C . ILE A 1 278 ? -2.416 -15.153 -3.819 1.00 90.06 278 ILE A C 1
ATOM 2084 O O . ILE A 1 278 ? -1.489 -15.017 -3.026 1.00 90.06 278 ILE A O 1
ATOM 2088 N N . GLY A 1 279 ? -3.646 -14.712 -3.538 1.00 87.38 279 GLY A N 1
ATOM 2089 C CA . GLY A 1 279 ? -3.976 -13.965 -2.323 1.00 87.38 279 GLY A CA 1
ATOM 2090 C C . GLY A 1 279 ? -3.770 -14.757 -1.028 1.00 87.38 279 GLY A C 1
ATOM 2091 O O . GLY A 1 279 ? -3.294 -14.200 -0.043 1.00 87.38 279 GLY A O 1
ATOM 2092 N N . LEU A 1 280 ? -4.062 -16.063 -1.024 1.00 88.25 280 LEU A N 1
ATOM 2093 C CA . LEU A 1 280 ? -3.849 -16.930 0.145 1.00 88.25 280 LEU A CA 1
ATOM 2094 C C . LEU A 1 280 ? -2.365 -17.124 0.496 1.00 88.25 280 LEU A C 1
ATOM 2096 O O . LEU A 1 280 ? -2.056 -17.475 1.635 1.00 88.25 280 LEU A O 1
ATOM 2100 N N . ASN A 1 281 ? -1.474 -16.879 -0.466 1.00 90.00 281 ASN A N 1
ATOM 2101 C CA . ASN A 1 281 ? -0.029 -17.060 -0.368 1.00 90.00 281 ASN A CA 1
ATOM 2102 C C . ASN A 1 281 ? 0.738 -15.775 -0.725 1.00 90.00 281 ASN A C 1
ATOM 2104 O O . ASN A 1 281 ? 1.848 -15.840 -1.240 1.00 90.00 281 ASN A O 1
ATOM 2108 N N . ALA A 1 282 ? 0.170 -14.600 -0.436 1.00 88.94 282 ALA A N 1
ATOM 2109 C CA . ALA A 1 282 ? 0.740 -13.310 -0.831 1.00 88.94 282 ALA A CA 1
ATOM 2110 C C . ALA A 1 282 ? 2.186 -13.086 -0.343 1.00 88.94 282 ALA A C 1
ATOM 2112 O O . ALA A 1 282 ? 3.009 -12.570 -1.095 1.00 88.94 282 ALA A O 1
ATOM 2113 N N . LEU A 1 283 ? 2.510 -13.506 0.888 1.00 89.50 283 LEU A N 1
ATOM 2114 C CA . LEU A 1 283 ? 3.876 -13.415 1.415 1.00 89.50 283 LEU A CA 1
ATOM 2115 C C . LEU A 1 283 ? 4.827 -14.352 0.661 1.00 89.50 283 LEU A C 1
ATOM 2117 O O . LEU A 1 283 ? 5.897 -13.925 0.244 1.00 89.50 283 LEU A O 1
ATOM 2121 N N . ALA A 1 284 ? 4.419 -15.606 0.439 1.00 91.19 284 ALA A N 1
ATOM 2122 C CA . ALA A 1 284 ? 5.204 -16.567 -0.334 1.00 91.19 284 ALA A CA 1
ATOM 2123 C C . ALA A 1 284 ? 5.451 -16.066 -1.761 1.00 91.19 284 ALA A C 1
ATOM 2125 O O . ALA A 1 284 ? 6.573 -16.118 -2.239 1.00 91.19 284 ALA A O 1
ATOM 2126 N N . ALA A 1 285 ? 4.410 -15.543 -2.409 1.00 91.12 285 ALA A N 1
ATOM 2127 C CA . ALA A 1 285 ? 4.470 -14.966 -3.744 1.00 91.12 285 ALA A CA 1
ATOM 2128 C C . ALA A 1 285 ? 5.522 -13.849 -3.833 1.00 91.12 285 ALA A C 1
ATOM 2130 O O . ALA A 1 285 ? 6.348 -13.861 -4.738 1.00 91.12 285 ALA A O 1
ATOM 2131 N N . TYR A 1 286 ? 5.533 -12.935 -2.857 1.00 90.38 286 TYR A N 1
ATOM 2132 C CA . TYR A 1 286 ? 6.527 -11.865 -2.786 1.00 90.38 286 TYR A CA 1
ATOM 2133 C C . TYR A 1 286 ? 7.951 -12.398 -2.567 1.00 90.38 286 TYR A C 1
ATOM 2135 O O . TYR A 1 286 ? 8.870 -11.991 -3.269 1.00 90.38 286 TYR A O 1
ATOM 2143 N N . LEU A 1 287 ? 8.142 -13.336 -1.633 1.00 91.38 287 LEU A N 1
ATOM 2144 C CA . LEU A 1 287 ? 9.464 -13.909 -1.356 1.00 91.38 287 LEU A CA 1
ATOM 2145 C C . LEU A 1 287 ? 10.012 -14.724 -2.523 1.00 91.38 287 LEU A C 1
ATOM 2147 O O . LEU A 1 287 ? 11.190 -14.621 -2.833 1.00 91.38 287 LEU A O 1
ATOM 2151 N N . ILE A 1 288 ? 9.167 -15.520 -3.176 1.00 90.38 288 ILE A N 1
ATOM 2152 C CA . ILE A 1 288 ? 9.544 -16.294 -4.360 1.00 90.38 288 ILE A CA 1
ATOM 2153 C C . ILE A 1 288 ? 9.982 -15.349 -5.475 1.00 90.38 288 ILE A C 1
ATOM 2155 O O . ILE A 1 288 ? 11.021 -15.584 -6.078 1.00 90.38 288 ILE A O 1
ATOM 2159 N N . TYR A 1 289 ? 9.225 -14.277 -5.718 1.00 88.88 289 TYR A N 1
ATOM 2160 C CA . TYR A 1 289 ? 9.562 -13.303 -6.752 1.00 88.88 289 TYR A CA 1
ATOM 2161 C C . TYR A 1 289 ? 10.894 -12.589 -6.476 1.00 88.88 289 TYR A C 1
ATOM 2163 O O . TYR A 1 289 ? 11.699 -12.436 -7.387 1.00 88.88 289 TYR A O 1
ATOM 2171 N N . GLN A 1 290 ? 11.141 -12.188 -5.224 1.00 89.75 290 GLN A N 1
ATOM 2172 C CA . GLN A 1 290 ? 12.319 -11.389 -4.871 1.00 89.75 290 GLN A CA 1
ATOM 2173 C C . GLN A 1 290 ? 13.586 -12.217 -4.611 1.00 89.75 290 GLN A C 1
ATOM 2175 O O . GLN A 1 290 ? 14.683 -11.752 -4.897 1.00 89.75 290 GLN A O 1
ATOM 2180 N N . LEU A 1 291 ? 13.459 -13.417 -4.034 1.00 89.06 291 LEU A N 1
ATOM 2181 C CA . LEU A 1 291 ? 14.607 -14.222 -3.590 1.00 89.06 291 LEU A CA 1
ATOM 2182 C C . LEU A 1 291 ? 14.957 -15.358 -4.553 1.00 89.06 291 LEU A C 1
ATOM 2184 O O . LEU A 1 291 ? 16.104 -15.801 -4.579 1.00 89.06 291 LEU A O 1
ATOM 2188 N N . LEU A 1 292 ? 13.989 -15.875 -5.316 1.00 90.12 292 LEU A N 1
ATOM 2189 C CA . LEU A 1 292 ? 14.237 -16.973 -6.246 1.00 90.12 292 LEU A CA 1
ATOM 2190 C C . LEU A 1 292 ? 14.387 -16.437 -7.666 1.00 90.12 292 LEU A C 1
ATOM 2192 O O . LEU A 1 292 ? 13.595 -15.629 -8.139 1.00 90.12 292 LEU A O 1
ATOM 2196 N N . ASN A 1 293 ? 15.372 -16.959 -8.397 1.00 89.50 293 ASN A N 1
ATOM 2197 C CA . ASN A 1 293 ? 15.622 -16.577 -9.786 1.00 89.50 293 ASN A CA 1
ATOM 2198 C C . ASN A 1 293 ? 14.639 -17.273 -10.754 1.00 89.50 293 ASN A C 1
ATOM 2200 O O . ASN A 1 293 ? 15.022 -18.047 -11.636 1.00 89.50 293 ASN A O 1
ATOM 2204 N N . ILE A 1 294 ? 13.340 -17.013 -10.565 1.00 91.19 294 ILE A N 1
ATOM 2205 C CA . ILE A 1 294 ? 12.260 -17.587 -11.377 1.00 91.19 294 ILE A CA 1
ATOM 2206 C C . ILE A 1 294 ? 12.340 -17.089 -12.823 1.00 91.19 294 ILE A C 1
ATOM 2208 O O . ILE A 1 294 ? 11.968 -17.820 -13.738 1.00 91.19 294 ILE A O 1
ATOM 2212 N N . HIS A 1 295 ? 12.896 -15.895 -13.050 1.00 90.38 295 HIS A N 1
ATOM 2213 C CA . HIS A 1 295 ? 13.150 -15.386 -14.396 1.00 90.38 295 HIS A CA 1
ATOM 2214 C C . HIS A 1 295 ? 14.076 -16.319 -15.189 1.00 90.38 295 HIS A C 1
ATOM 2216 O O . HIS A 1 295 ? 13.725 -16.744 -16.288 1.00 90.38 295 HIS A O 1
ATOM 2222 N N . SER A 1 296 ? 15.217 -16.716 -14.613 1.00 92.50 296 SER A N 1
ATOM 2223 C CA . SER A 1 296 ? 16.145 -17.639 -15.282 1.00 92.50 296 SER A CA 1
ATOM 2224 C C . SER A 1 296 ? 15.539 -19.026 -15.481 1.00 92.50 296 SER A C 1
ATOM 2226 O O . SER A 1 296 ? 15.785 -19.663 -16.503 1.00 92.50 296 SER A O 1
ATOM 2228 N N . LEU A 1 297 ? 14.725 -19.499 -14.532 1.00 93.06 297 LEU A N 1
ATOM 2229 C CA . LEU A 1 297 ? 13.998 -20.758 -14.690 1.00 93.06 297 LEU A CA 1
ATOM 2230 C C . LEU A 1 297 ? 13.000 -20.688 -15.856 1.00 93.06 297 LEU A C 1
ATOM 2232 O O . LEU A 1 297 ? 12.958 -21.600 -16.676 1.00 93.06 297 LEU A O 1
ATOM 2236 N N . ASN A 1 298 ? 12.239 -19.596 -15.961 1.00 95.00 298 ASN A N 1
ATOM 2237 C CA . ASN A 1 298 ? 11.294 -19.369 -17.051 1.00 95.00 298 ASN A CA 1
ATOM 2238 C C . ASN A 1 298 ? 11.998 -19.353 -18.413 1.00 95.00 298 ASN A C 1
ATOM 2240 O O . ASN A 1 298 ? 11.552 -20.035 -19.330 1.00 95.00 298 ASN A O 1
ATOM 2244 N N . GLN A 1 299 ? 13.131 -18.651 -18.518 1.00 93.75 299 GLN A N 1
ATOM 2245 C CA . GLN A 1 299 ? 13.952 -18.639 -19.733 1.00 93.75 299 GLN A CA 1
ATOM 2246 C C . GLN A 1 299 ? 14.402 -20.051 -20.121 1.00 93.75 299 GLN A C 1
ATOM 2248 O O . GLN A 1 299 ? 14.217 -20.460 -21.258 1.00 93.75 299 GLN A O 1
ATOM 2253 N N . ARG A 1 300 ? 14.920 -20.841 -19.171 1.00 94.75 300 ARG A N 1
ATOM 2254 C CA . ARG A 1 300 ? 15.379 -22.217 -19.442 1.00 94.75 300 ARG A CA 1
ATOM 2255 C C . ARG A 1 300 ? 14.275 -23.149 -19.941 1.00 94.75 300 ARG A C 1
ATOM 2257 O O . ARG A 1 300 ? 14.571 -24.067 -20.695 1.00 94.75 300 ARG A O 1
ATOM 2264 N N . ILE A 1 301 ? 13.037 -22.956 -19.485 1.00 95.38 301 ILE A N 1
ATOM 2265 C CA . ILE A 1 301 ? 11.906 -23.820 -19.852 1.00 95.38 301 ILE A CA 1
ATOM 2266 C C . ILE A 1 301 ? 11.280 -23.376 -21.179 1.00 95.38 301 ILE A C 1
ATOM 2268 O O . ILE A 1 301 ? 10.906 -24.222 -21.987 1.00 95.38 301 ILE A O 1
ATOM 2272 N N . PHE A 1 302 ? 11.138 -22.066 -21.396 1.00 96.00 302 PHE A N 1
ATOM 2273 C CA . PHE A 1 302 ? 10.269 -21.527 -22.444 1.00 96.00 302 PHE A CA 1
ATOM 2274 C C . PHE A 1 302 ? 10.994 -20.788 -23.574 1.00 96.00 302 PHE A C 1
ATOM 2276 O O . PHE A 1 302 ? 10.324 -20.449 -24.546 1.00 96.00 302 PHE A O 1
ATOM 2283 N N . SER A 1 303 ? 12.313 -20.564 -23.512 1.00 93.12 303 SER A N 1
ATOM 2284 C CA . SER A 1 303 ? 13.042 -19.816 -24.554 1.00 93.12 303 SER A CA 1
ATOM 2285 C C . SER A 1 303 ? 12.870 -20.416 -25.950 1.00 93.12 303 SER A C 1
ATOM 2287 O O . SER A 1 303 ? 12.438 -19.714 -26.856 1.00 93.12 303 SER A O 1
ATOM 2289 N N . GLY A 1 304 ? 13.081 -21.726 -26.111 1.00 93.50 304 GLY A N 1
ATOM 2290 C CA . GLY A 1 304 ? 12.942 -22.383 -27.417 1.00 93.50 304 GLY A CA 1
ATOM 2291 C C . GLY A 1 304 ? 11.518 -22.336 -27.985 1.00 93.50 304 GLY A C 1
ATOM 2292 O O . GLY A 1 304 ? 11.336 -22.285 -29.196 1.00 93.50 304 GLY A O 1
ATOM 2293 N N . ALA A 1 305 ? 10.493 -22.307 -27.125 1.00 93.88 305 ALA A N 1
ATOM 2294 C CA . ALA A 1 305 ? 9.112 -22.093 -27.562 1.00 93.88 305 ALA A CA 1
ATOM 2295 C C . ALA A 1 305 ? 8.844 -20.619 -27.907 1.00 93.88 305 ALA A C 1
ATOM 2297 O O . ALA A 1 305 ? 8.081 -20.329 -28.824 1.00 93.88 305 ALA A O 1
ATOM 2298 N N . ALA A 1 306 ? 9.476 -19.689 -27.190 1.00 93.00 306 ALA A N 1
ATOM 2299 C CA . ALA A 1 306 ? 9.366 -18.260 -27.445 1.00 93.00 306 ALA A CA 1
ATOM 2300 C C . ALA A 1 306 ? 9.988 -17.876 -28.802 1.00 93.00 306 ALA A C 1
ATOM 2302 O O . ALA A 1 306 ? 9.464 -16.990 -29.477 1.00 93.00 306 ALA A O 1
ATOM 2303 N N . ASP A 1 307 ? 11.038 -18.582 -29.233 1.00 93.12 307 ASP A N 1
ATOM 2304 C CA . ASP A 1 307 ? 11.696 -18.394 -30.537 1.00 93.12 307 ASP A CA 1
ATOM 2305 C C . ASP A 1 307 ? 10.766 -18.685 -31.730 1.00 93.12 307 ASP A C 1
ATOM 2307 O O . ASP A 1 307 ? 10.994 -18.184 -32.830 1.00 93.12 307 ASP A O 1
ATOM 2311 N N . LEU A 1 308 ? 9.670 -19.428 -31.516 1.00 93.12 308 LEU A N 1
ATOM 2312 C CA . LEU A 1 308 ? 8.627 -19.644 -32.528 1.00 93.12 308 LEU A CA 1
ATOM 2313 C C . LEU A 1 308 ? 7.793 -18.381 -32.805 1.00 93.12 308 LEU A C 1
ATOM 2315 O O . LEU A 1 308 ? 7.094 -18.316 -33.816 1.00 93.12 308 LEU A O 1
ATOM 2319 N N . PHE A 1 309 ? 7.868 -17.370 -31.932 1.00 90.62 309 PHE A N 1
ATOM 2320 C CA . PHE A 1 309 ? 7.123 -16.116 -32.042 1.00 90.62 309 PHE A CA 1
ATOM 2321 C C . PHE A 1 309 ? 8.047 -14.889 -31.912 1.00 90.62 309 PHE A C 1
ATOM 2323 O O . PHE A 1 309 ? 7.830 -14.079 -31.010 1.00 90.62 309 PHE A O 1
ATOM 2330 N N . PRO A 1 310 ? 9.042 -14.672 -32.801 1.00 87.12 310 PRO A N 1
ATOM 2331 C CA . PRO A 1 310 ? 10.072 -13.640 -32.623 1.00 87.12 310 PRO A CA 1
ATOM 2332 C C . PRO A 1 310 ? 9.570 -12.224 -32.266 1.00 87.12 310 PRO A C 1
ATOM 2334 O O . PRO A 1 310 ? 10.078 -11.653 -31.302 1.00 87.12 310 PRO A O 1
ATOM 2337 N N . PRO A 1 311 ? 8.547 -11.642 -32.935 1.00 88.00 311 PRO A N 1
ATOM 2338 C CA . PRO A 1 311 ? 8.074 -10.296 -32.584 1.00 88.00 311 PRO A CA 1
ATOM 2339 C C . PRO A 1 311 ? 7.354 -10.233 -31.227 1.00 88.00 311 PRO A C 1
ATOM 2341 O O . PRO A 1 311 ? 7.254 -9.163 -30.632 1.00 88.00 311 PRO A O 1
ATOM 2344 N N . PHE A 1 312 ? 6.866 -11.369 -30.719 1.00 91.56 312 PHE A N 1
ATOM 2345 C CA . PHE A 1 312 ? 6.150 -11.477 -29.446 1.00 91.56 312 PHE A CA 1
ATOM 2346 C C . PHE A 1 312 ? 6.938 -12.248 -28.384 1.00 9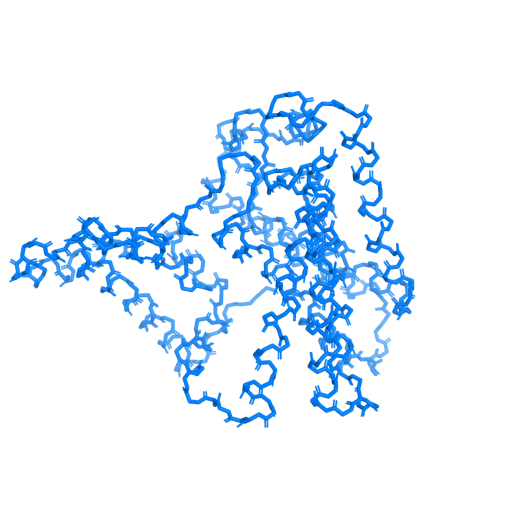1.56 312 PHE A C 1
ATOM 2348 O O . PHE A 1 312 ? 6.405 -12.510 -27.307 1.00 91.56 312 PHE A O 1
ATOM 2355 N N . GLN A 1 313 ? 8.204 -12.583 -28.641 1.00 93.44 313 GLN A N 1
ATOM 2356 C CA . GLN A 1 313 ? 9.032 -13.396 -27.754 1.00 93.44 313 GLN A CA 1
ATOM 2357 C C . GLN A 1 313 ? 9.101 -12.810 -26.326 1.00 93.44 313 GLN A C 1
ATOM 2359 O O . GLN A 1 313 ? 8.847 -13.556 -25.375 1.00 93.44 313 GLN A O 1
ATOM 2364 N N . PRO A 1 314 ? 9.319 -11.490 -26.117 1.00 92.31 314 PRO A N 1
ATOM 2365 C CA . PRO A 1 314 ? 9.318 -10.914 -24.769 1.00 92.31 314 PRO A CA 1
ATOM 2366 C C . PRO A 1 314 ? 7.952 -11.008 -24.076 1.00 92.31 314 PRO A C 1
ATOM 2368 O O . PRO A 1 314 ? 7.876 -11.302 -22.884 1.00 92.31 314 PRO A O 1
ATOM 2371 N N . VAL A 1 315 ? 6.865 -10.790 -24.824 1.00 94.31 315 VAL A N 1
ATOM 2372 C CA . VAL A 1 315 ? 5.485 -10.882 -24.317 1.00 94.31 315 VAL A CA 1
ATOM 2373 C C . VAL A 1 315 ? 5.166 -12.317 -23.906 1.00 94.31 315 VAL A C 1
ATOM 2375 O O . VAL A 1 315 ? 4.618 -12.542 -22.827 1.00 94.31 315 VAL A O 1
ATOM 2378 N N . PHE A 1 316 ? 5.548 -13.289 -24.736 1.00 95.12 316 PHE A N 1
ATOM 2379 C CA . PHE A 1 316 ? 5.384 -14.708 -24.454 1.00 95.12 316 PHE A CA 1
ATOM 2380 C C . PHE A 1 316 ? 6.114 -15.088 -23.165 1.00 95.12 316 PHE A C 1
ATOM 2382 O O . PHE A 1 316 ? 5.500 -15.651 -22.262 1.00 95.12 316 PHE A O 1
ATOM 2389 N N . LEU A 1 317 ? 7.384 -14.697 -23.023 1.00 94.88 317 LEU A N 1
ATOM 2390 C CA . LEU A 1 317 ? 8.174 -14.986 -21.826 1.00 94.88 317 LEU A CA 1
ATOM 2391 C C . LEU A 1 317 ? 7.619 -14.307 -20.567 1.00 94.88 317 LEU A C 1
ATOM 2393 O O . LEU A 1 317 ? 7.649 -14.906 -19.492 1.00 94.88 317 LEU A O 1
ATOM 2397 N N . ALA A 1 318 ? 7.081 -13.090 -20.670 1.00 93.81 318 ALA A N 1
ATOM 2398 C CA . ALA A 1 318 ? 6.415 -12.428 -19.548 1.00 93.81 318 ALA A CA 1
ATOM 2399 C C . ALA A 1 318 ? 5.107 -13.141 -19.153 1.00 93.81 318 ALA A C 1
ATOM 2401 O O . ALA A 1 318 ? 4.825 -13.322 -17.965 1.00 93.81 318 ALA A O 1
ATOM 2402 N N . ALA A 1 319 ? 4.330 -13.613 -20.132 1.00 95.38 319 ALA A N 1
ATOM 2403 C CA . ALA A 1 319 ? 3.117 -14.386 -19.885 1.00 95.38 319 ALA A CA 1
ATOM 2404 C C . ALA A 1 319 ? 3.426 -15.752 -19.248 1.00 95.38 319 ALA A C 1
ATOM 2406 O O . ALA A 1 319 ? 2.776 -16.136 -18.270 1.00 95.38 319 ALA A O 1
ATOM 2407 N N . THR A 1 320 ? 4.446 -16.468 -19.735 1.00 95.19 320 THR A N 1
ATOM 2408 C CA . THR A 1 320 ? 4.869 -17.743 -19.139 1.00 95.19 320 THR A CA 1
ATOM 2409 C C . THR A 1 320 ? 5.473 -17.549 -17.753 1.00 95.19 320 THR A C 1
ATOM 2411 O O . THR A 1 320 ? 5.266 -18.400 -16.892 1.00 95.19 320 THR A O 1
ATOM 2414 N N . LEU A 1 321 ? 6.128 -16.415 -17.479 1.00 94.31 321 LEU A N 1
ATOM 2415 C CA . LEU A 1 321 ? 6.641 -16.089 -16.147 1.00 94.31 321 LEU A CA 1
ATOM 2416 C C . LEU A 1 321 ? 5.506 -15.944 -15.123 1.00 94.31 321 LEU A C 1
ATOM 2418 O O . LEU A 1 321 ? 5.598 -16.478 -14.014 1.00 94.31 321 LEU A O 1
ATOM 2422 N N . LEU A 1 322 ? 4.420 -15.254 -15.489 1.00 93.88 322 LEU A N 1
ATOM 2423 C CA . LEU A 1 322 ? 3.220 -15.160 -14.652 1.00 93.88 322 LEU A CA 1
ATOM 2424 C C . LEU A 1 322 ? 2.568 -16.530 -14.450 1.00 93.88 322 LEU A C 1
ATOM 2426 O O . LEU A 1 322 ? 2.194 -16.872 -13.326 1.00 93.88 322 LEU A O 1
ATOM 2430 N N . LEU A 1 323 ? 2.463 -17.326 -15.519 1.00 94.56 323 LEU A N 1
ATOM 2431 C CA . LEU A 1 323 ? 1.916 -18.679 -15.457 1.00 94.56 323 LEU A CA 1
ATOM 2432 C C . LEU A 1 323 ? 2.752 -19.581 -14.542 1.00 94.56 323 LEU A C 1
ATOM 2434 O O . LEU A 1 323 ? 2.191 -20.261 -13.688 1.00 94.56 323 LEU A O 1
ATOM 2438 N N . LEU A 1 324 ? 4.078 -19.567 -14.674 1.00 94.38 324 LEU A N 1
ATOM 2439 C CA . LEU A 1 324 ? 4.994 -20.386 -13.883 1.00 94.38 324 LEU A CA 1
ATOM 2440 C C . LEU A 1 324 ? 4.879 -20.058 -12.392 1.00 94.38 324 LEU A C 1
ATOM 2442 O O . LEU A 1 324 ? 4.724 -20.958 -11.566 1.00 94.38 324 LEU A O 1
ATOM 2446 N N . GLN A 1 325 ? 4.877 -18.772 -12.041 1.00 93.31 325 GLN A N 1
ATOM 2447 C CA . GLN A 1 325 ? 4.672 -18.340 -10.658 1.00 93.31 325 GLN A CA 1
ATOM 2448 C C . GLN A 1 325 ? 3.288 -18.734 -10.138 1.00 93.31 325 GLN A C 1
ATOM 2450 O O . GLN A 1 325 ? 3.159 -19.217 -9.011 1.00 93.31 325 GLN A O 1
ATOM 2455 N N . TRP A 1 326 ? 2.249 -18.588 -10.962 1.00 94.25 326 TRP A N 1
ATOM 2456 C CA . TRP A 1 326 ? 0.909 -19.033 -10.601 1.00 94.25 326 TRP A CA 1
ATOM 2457 C C . TRP A 1 326 ? 0.850 -20.548 -10.371 1.00 94.25 326 TRP A C 1
ATOM 2459 O O . TRP A 1 326 ? 0.241 -20.976 -9.395 1.00 94.25 326 TRP A O 1
ATOM 2469 N N . LEU A 1 327 ? 1.525 -21.358 -11.192 1.00 94.62 327 LEU A N 1
ATOM 2470 C CA . LEU A 1 327 ? 1.602 -22.814 -11.039 1.00 94.62 327 LEU A CA 1
ATOM 2471 C C . LEU A 1 327 ? 2.315 -23.226 -9.744 1.00 94.62 327 LEU A C 1
ATOM 2473 O O . LEU A 1 327 ? 1.849 -24.139 -9.060 1.00 94.62 327 LEU A O 1
ATOM 2477 N N . ILE A 1 328 ? 3.390 -22.529 -9.359 1.00 93.44 328 ILE A N 1
ATOM 2478 C CA . ILE A 1 328 ? 4.071 -22.747 -8.071 1.00 93.44 328 ILE A CA 1
ATOM 2479 C C . ILE A 1 328 ? 3.105 -22.476 -6.907 1.00 93.44 328 ILE A C 1
ATOM 2481 O O . ILE A 1 328 ? 2.959 -23.298 -5.998 1.00 93.44 328 ILE A O 1
ATOM 2485 N N . LEU A 1 329 ? 2.380 -21.356 -6.949 1.00 93.19 329 LEU A N 1
ATOM 2486 C CA . LEU A 1 329 ? 1.399 -21.012 -5.914 1.00 93.19 329 LEU A CA 1
ATOM 2487 C C . LEU A 1 329 ? 0.178 -21.942 -5.933 1.00 93.19 329 LEU A C 1
ATOM 2489 O O . LEU A 1 329 ? -0.389 -22.245 -4.882 1.00 93.19 329 LEU A O 1
ATOM 2493 N N . PHE A 1 330 ? -0.213 -22.434 -7.106 1.00 94.44 330 PHE A N 1
ATOM 2494 C CA . PHE A 1 330 ? -1.262 -23.434 -7.261 1.00 94.44 330 PHE A CA 1
ATOM 2495 C C . PHE A 1 330 ? -0.849 -24.774 -6.648 1.00 94.44 330 PHE A C 1
ATOM 2497 O O . PHE A 1 330 ? -1.658 -2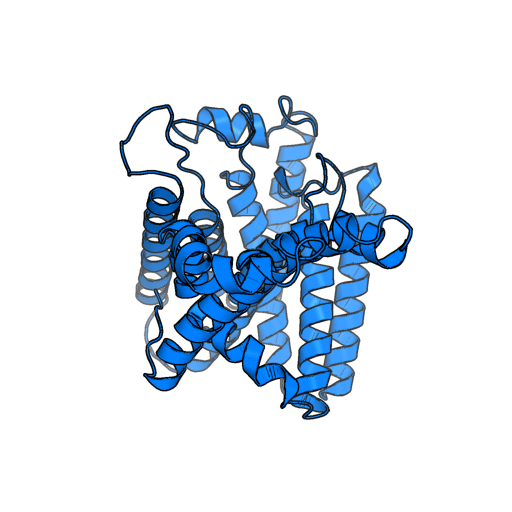5.413 -5.975 1.00 94.44 330 PHE A O 1
ATOM 2504 N N . PHE A 1 331 ? 0.415 -25.176 -6.795 1.00 94.56 331 PHE A N 1
ATOM 2505 C CA . PHE A 1 331 ? 0.955 -26.344 -6.105 1.00 94.56 331 PHE A CA 1
ATOM 2506 C C . PHE A 1 331 ? 0.877 -26.180 -4.580 1.00 94.56 331 PHE A C 1
ATOM 2508 O O . PHE A 1 331 ? 0.386 -27.083 -3.899 1.00 94.56 331 PHE A O 1
ATOM 2515 N N . PHE A 1 332 ? 1.260 -25.013 -4.045 1.00 93.44 332 PHE A N 1
ATOM 2516 C CA . PHE A 1 332 ? 1.113 -24.716 -2.612 1.00 93.44 332 PHE A CA 1
ATOM 2517 C C . PHE A 1 332 ? -0.348 -24.802 -2.172 1.00 93.44 332 PHE A C 1
ATOM 2519 O O . PHE A 1 332 ? -0.653 -25.447 -1.171 1.00 93.44 332 PHE A O 1
ATOM 2526 N N . TYR A 1 333 ? -1.261 -24.226 -2.956 1.00 92.75 333 TYR A N 1
ATOM 2527 C CA . TYR A 1 333 ? -2.696 -24.288 -2.697 1.00 92.75 333 TYR A CA 1
ATOM 2528 C C . TYR A 1 333 ? -3.224 -25.731 -2.672 1.00 92.75 333 TYR A C 1
ATOM 2530 O O . TYR A 1 333 ? -3.904 -26.111 -1.721 1.00 92.75 333 TYR A O 1
ATOM 2538 N N . LYS A 1 334 ? -2.867 -26.563 -3.660 1.00 94.06 334 LYS A N 1
ATOM 2539 C CA . LYS A 1 334 ? -3.284 -27.975 -3.734 1.00 94.06 334 LYS A CA 1
ATOM 2540 C C . LYS A 1 334 ? -2.748 -28.804 -2.561 1.00 94.06 334 LYS A C 1
ATOM 2542 O O . LYS A 1 334 ? -3.389 -29.763 -2.143 1.00 94.06 334 LYS A O 1
ATOM 2547 N N . ARG A 1 335 ? -1.575 -28.444 -2.034 1.00 94.31 335 ARG A N 1
ATOM 2548 C CA . ARG A 1 335 ? -0.949 -29.084 -0.867 1.00 94.31 335 ARG A CA 1
ATOM 2549 C C . ARG A 1 335 ? -1.351 -28.452 0.470 1.00 94.31 335 ARG A C 1
ATOM 2551 O O . ARG A 1 335 ? -0.852 -28.891 1.500 1.00 94.31 335 ARG A O 1
ATOM 2558 N N . SER A 1 336 ? -2.234 -27.450 0.474 1.00 90.81 336 SER A N 1
ATOM 2559 C CA . SER A 1 336 ? -2.623 -26.687 1.671 1.00 90.81 336 SER A CA 1
ATOM 2560 C C . SER A 1 336 ? -1.439 -26.050 2.416 1.00 90.81 336 SER A C 1
ATOM 2562 O O . SER A 1 336 ? -1.483 -25.868 3.632 1.00 90.81 336 SER A O 1
ATOM 2564 N N . ILE A 1 337 ? -0.379 -25.695 1.688 1.00 89.25 337 ILE A N 1
ATOM 2565 C CA . ILE A 1 337 ? 0.791 -24.997 2.222 1.00 89.25 337 ILE A CA 1
ATOM 2566 C C . ILE A 1 337 ? 0.488 -23.497 2.198 1.00 89.25 337 ILE A C 1
ATOM 2568 O O . ILE A 1 337 ? 0.254 -22.922 1.132 1.00 89.25 337 ILE A O 1
ATOM 2572 N N . PHE A 1 338 ? 0.495 -22.866 3.375 1.00 86.81 338 PHE A N 1
ATOM 2573 C CA . PHE A 1 338 ? 0.287 -21.426 3.519 1.00 86.81 338 PHE A CA 1
ATOM 2574 C C . PHE A 1 338 ? 1.383 -20.794 4.373 1.00 86.81 338 PHE A C 1
ATOM 2576 O O . PHE A 1 338 ? 1.411 -20.989 5.588 1.00 86.81 338 PHE A O 1
ATOM 2583 N N . ILE A 1 339 ? 2.255 -19.999 3.752 1.00 82.62 339 ILE A N 1
ATOM 2584 C CA . ILE A 1 339 ? 3.313 -19.279 4.474 1.00 82.62 339 ILE A CA 1
ATOM 2585 C C . ILE A 1 339 ? 2.699 -18.036 5.125 1.00 82.62 339 ILE A C 1
ATOM 2587 O O . ILE A 1 339 ? 2.264 -17.110 4.436 1.00 82.62 339 ILE A O 1
ATOM 2591 N N . LYS A 1 340 ? 2.632 -18.032 6.460 1.00 78.12 340 LYS A N 1
ATOM 2592 C CA . LYS A 1 340 ? 2.054 -16.954 7.275 1.00 78.12 340 LYS A CA 1
ATOM 2593 C C . LYS A 1 340 ? 2.968 -16.652 8.463 1.00 78.12 340 LYS A C 1
ATOM 2595 O O . LYS A 1 340 ? 3.613 -17.560 8.980 1.00 78.12 340 LYS A O 1
ATOM 2600 N N . LEU A 1 341 ? 2.981 -15.387 8.883 1.00 77.69 341 LEU A N 1
ATOM 2601 C CA . LEU A 1 341 ? 3.699 -14.872 10.055 1.00 77.69 341 LEU A CA 1
ATOM 2602 C C . LEU A 1 341 ? 2.715 -14.331 11.089 1.00 77.69 341 LEU A C 1
ATOM 2604 O O . LEU A 1 341 ? 1.683 -13.761 10.654 1.00 77.69 341 LEU A O 1
#

Sequence (341 aa):
MLVILGLDALILLLASTAPGNGLLNTAAIQMTHAGWQGLRLYDLVFPVFVFIAGVSMSFSLARHADEKTGPGPRLLKIWKRASLLVLLGMLVNGPLAWTEDMRYASVLGLIGLSCAMGGTCVLLLRRRRAIAAAAGGILALVALLQFSGGDFTPSGSVNSWLDTHMLPGSLHGGTFDPEGPLCIISAAALCLGGWLAGSFLQDGRVPPVRRVLLMLAAGACLFGMAWGLDGIYPIIKKMWTGTFVLAAAGVSLMLLALFHLLIDVWKFRLWTFPFRIIGLNALAAYLIYQLLNIHSLNQRIFSGAADLFPPFQPVFLAATLLLLQWLILFFFYKRSIFIKL